Protein AF-A0A2M8L2W9-F1 (afdb_monomer_lite)

Sequence (249 aa):
MRIFRLPPKTKRLIDNYLILRIGCHKIRCPYFQNLTHRRISPVFAGKGLPEEIEKEALRFFKKQKKIVSNLSPDNIRLYMTMAGLGVDCSGFAANILYSFLQEKKLGTLWKTLKYPSLNPLRLLIYKLRPRSNISAAILSHPLNTLPINNLNRVRPGDLLKVGNHHLAIVKEVEINNKEEVIRIGYAHSTSDYLEQHGVRQGNIFLINKRRSLEKQRWDEEHRDRNWMLEDYLTAPKNQRGFRRLKVLS

Foldseek 3Di:
DDKAFQDDVLLVQLVLQCFQCQPPGTERFFQFDQPVLPPPDCQLRLQDGSVRLSVVLNVVCVVVVHDRVVDDRLRSNVVCVVVRGGHHFQSSLQVSLQSRCVVVVLDGPLVLFDDPPDDPVRVVVCVVCVSSPGFPQRCQPPVFKDADPQPLPDHFQKWWFQARHHIKTFGMFDADPVSGTFKTKIWGAAPDPPSPGGIDIKMWGCPDRVDDSLPTDIDCDDPNDDVVSVSNVPHDPVRGHIIHGPSRD

Structure (mmCIF, N/CA/C/O backbone):
data_AF-A0A2M8L2W9-F1
#
_entry.id   AF-A0A2M8L2W9-F1
#
loop_
_atom_site.group_PDB
_atom_site.id
_atom_site.type_symbol
_atom_site.label_atom_id
_atom_site.label_alt_id
_atom_site.label_comp_id
_atom_site.label_asym_id
_atom_site.label_entity_id
_atom_site.label_seq_id
_atom_site.pdbx_PDB_ins_code
_atom_site.Cartn_x
_atom_site.Cartn_y
_atom_site.Cartn_z
_atom_site.occupancy
_atom_site.B_iso_or_equiv
_atom_site.auth_seq_id
_atom_site.auth_comp_id
_atom_site.auth_asym_id
_atom_site.auth_atom_id
_atom_site.pdbx_PDB_model_num
ATOM 1 N N . MET A 1 1 ? -26.275 8.963 3.000 1.00 88.56 1 MET A N 1
ATOM 2 C CA . MET A 1 1 ? -25.024 8.165 3.033 1.00 88.56 1 MET A CA 1
ATOM 3 C C . MET A 1 1 ? -23.845 9.102 2.845 1.00 88.56 1 MET A C 1
ATOM 5 O O . MET A 1 1 ? -23.975 10.071 2.105 1.00 88.56 1 MET A O 1
ATOM 9 N N . ARG A 1 2 ? -22.728 8.871 3.541 1.00 96.12 2 ARG A N 1
ATOM 10 C CA . ARG A 1 2 ? -21.525 9.718 3.451 1.00 96.12 2 ARG A CA 1
ATOM 11 C C . ARG A 1 2 ? -20.302 8.836 3.194 1.00 96.12 2 ARG A C 1
ATOM 13 O O . ARG A 1 2 ? -20.188 7.764 3.781 1.00 96.12 2 ARG A O 1
ATOM 20 N N . ILE A 1 3 ? -19.393 9.287 2.329 1.00 97.25 3 ILE A N 1
ATOM 21 C CA . ILE A 1 3 ? -18.148 8.572 2.010 1.00 97.25 3 ILE A CA 1
ATOM 22 C C . ILE A 1 3 ? -16.966 9.443 2.422 1.00 97.25 3 ILE A C 1
ATOM 24 O O . ILE A 1 3 ? -16.768 10.532 1.884 1.00 97.25 3 ILE A O 1
ATOM 28 N N . PHE A 1 4 ? -16.152 8.939 3.344 1.00 97.81 4 PHE A N 1
ATOM 29 C CA . PHE A 1 4 ? -14.869 9.529 3.704 1.00 97.81 4 PHE A CA 1
ATOM 30 C C . PHE A 1 4 ? -13.771 8.895 2.863 1.00 97.81 4 PHE A C 1
ATOM 32 O O . PHE A 1 4 ? -13.727 7.676 2.717 1.00 97.81 4 PHE A O 1
ATOM 39 N N . ARG A 1 5 ? -12.858 9.705 2.329 1.00 98.00 5 ARG A N 1
ATOM 40 C CA . ARG A 1 5 ? -11.765 9.241 1.464 1.00 98.00 5 ARG A CA 1
ATOM 41 C C . ARG A 1 5 ? -10.428 9.775 1.947 1.00 98.00 5 ARG A C 1
ATOM 43 O O . ARG A 1 5 ? -10.373 10.768 2.675 1.00 98.00 5 ARG A O 1
ATOM 50 N N . LEU A 1 6 ? -9.350 9.127 1.513 1.00 97.75 6 LEU A N 1
ATOM 51 C CA . LEU A 1 6 ? -8.025 9.726 1.582 1.00 97.75 6 LEU A CA 1
ATOM 52 C C . LEU A 1 6 ? -8.028 11.088 0.861 1.00 97.75 6 LEU A C 1
ATOM 54 O O . LEU A 1 6 ? -8.737 11.246 -0.139 1.00 97.75 6 LEU A O 1
ATOM 58 N N . PRO A 1 7 ? -7.237 12.059 1.344 1.00 97.50 7 PRO A N 1
ATOM 59 C CA . PRO A 1 7 ? -7.097 13.354 0.694 1.00 97.50 7 PRO A CA 1
ATOM 60 C C . PRO A 1 7 ? -6.670 13.251 -0.787 1.00 97.50 7 PRO A C 1
ATOM 62 O O . PRO A 1 7 ? -6.038 12.257 -1.171 1.00 97.50 7 PRO A O 1
ATOM 65 N N . PRO A 1 8 ? -7.015 14.241 -1.634 1.00 97.69 8 PRO A N 1
ATOM 66 C CA . PRO A 1 8 ? -6.891 14.136 -3.089 1.00 97.69 8 PRO A CA 1
ATOM 67 C C . PRO A 1 8 ? -5.500 13.758 -3.612 1.00 97.69 8 PRO A C 1
ATOM 69 O O . PRO A 1 8 ? -5.403 12.893 -4.486 1.00 97.69 8 PRO A O 1
ATOM 72 N N . LYS A 1 9 ? -4.417 14.350 -3.089 1.00 97.44 9 LYS A N 1
ATOM 73 C CA . LYS A 1 9 ? -3.051 14.052 -3.562 1.00 97.44 9 LYS A CA 1
ATOM 74 C C . LYS A 1 9 ? -2.650 12.624 -3.198 1.00 97.44 9 LYS A C 1
ATOM 76 O O . LYS A 1 9 ? -2.083 11.909 -4.023 1.00 97.44 9 LYS A O 1
ATOM 81 N N . THR A 1 10 ? -3.009 12.179 -2.002 1.00 98.00 10 THR A N 1
ATOM 82 C CA . THR A 1 10 ? -2.769 10.809 -1.536 1.00 98.00 10 THR A CA 1
ATOM 83 C C . THR A 1 10 ? -3.587 9.785 -2.320 1.00 98.00 10 THR A C 1
ATOM 85 O O . THR A 1 10 ? -3.055 8.748 -2.716 1.00 98.00 10 THR A O 1
ATOM 88 N N . LYS A 1 11 ? -4.860 10.079 -2.611 1.00 97.88 11 LYS A N 1
ATOM 89 C CA . LYS A 1 11 ? -5.689 9.237 -3.482 1.00 97.88 11 LYS A CA 1
ATOM 90 C C . LYS A 1 11 ? -5.073 9.124 -4.881 1.00 97.88 11 LYS A C 1
ATOM 92 O O . LYS A 1 11 ? -4.921 8.016 -5.385 1.00 97.88 11 LYS A O 1
ATOM 97 N N . ARG A 1 12 ? -4.649 10.249 -5.470 1.00 98.19 12 ARG A N 1
ATOM 98 C CA . ARG A 1 12 ? -3.991 10.277 -6.785 1.00 98.19 12 ARG A CA 1
ATOM 99 C C . ARG A 1 12 ? -2.723 9.425 -6.814 1.00 98.19 12 ARG A C 1
ATOM 101 O O . ARG A 1 12 ? -2.451 8.787 -7.822 1.00 98.19 12 ARG A O 1
ATOM 108 N N . LEU A 1 13 ? -1.968 9.372 -5.717 1.00 98.50 13 LEU A N 1
ATOM 109 C CA . LEU A 1 13 ? -0.792 8.508 -5.630 1.00 98.50 13 LEU A CA 1
ATOM 110 C C . LEU A 1 13 ? -1.159 7.018 -5.753 1.00 98.50 13 LEU A C 1
ATOM 112 O O . LEU A 1 13 ? -0.467 6.297 -6.466 1.00 98.50 13 LEU A O 1
ATOM 116 N N . ILE A 1 14 ? -2.247 6.565 -5.116 1.00 98.38 14 ILE A N 1
ATOM 117 C CA . ILE A 1 14 ? -2.762 5.193 -5.292 1.00 98.38 14 ILE A CA 1
ATOM 118 C C . ILE A 1 14 ? -3.160 4.962 -6.754 1.00 98.38 14 ILE A C 1
ATOM 120 O O . ILE A 1 14 ? -2.761 3.958 -7.341 1.00 98.38 14 ILE A O 1
ATOM 124 N N . ASP A 1 15 ? -3.905 5.901 -7.341 1.00 98.06 15 ASP A N 1
ATOM 125 C CA . ASP A 1 15 ? -4.378 5.807 -8.727 1.00 98.06 15 ASP A CA 1
ATOM 126 C C . ASP A 1 15 ? -3.198 5.721 -9.719 1.00 98.06 15 ASP A C 1
ATOM 128 O O . ASP A 1 15 ? -3.228 4.927 -10.657 1.00 98.06 15 ASP A O 1
ATOM 132 N N . ASN A 1 16 ? -2.109 6.453 -9.464 1.00 98.44 16 ASN A N 1
ATOM 133 C CA . ASN A 1 16 ? -0.890 6.387 -10.270 1.00 98.44 16 ASN A CA 1
ATOM 134 C C . ASN A 1 16 ? -0.208 5.009 -10.195 1.00 98.44 16 ASN A C 1
ATOM 136 O O . ASN A 1 16 ? 0.295 4.535 -11.204 1.00 98.44 16 ASN A O 1
ATOM 140 N N . TYR A 1 17 ? -0.206 4.325 -9.044 1.00 98.50 17 TYR A N 1
ATOM 141 C CA . TYR A 1 17 ? 0.307 2.947 -8.983 1.00 98.50 17 TYR A CA 1
ATOM 142 C C . TYR A 1 17 ? -0.579 1.945 -9.733 1.00 98.50 17 TYR A C 1
ATOM 144 O O . TYR A 1 17 ? -0.076 0.961 -10.275 1.00 98.50 17 TYR A O 1
ATOM 152 N N . LEU A 1 18 ? -1.895 2.162 -9.751 1.00 97.81 18 LEU A N 1
ATOM 153 C CA . LEU A 1 18 ? -2.818 1.315 -10.508 1.00 97.81 18 LEU A CA 1
ATOM 154 C C . LEU A 1 18 ? -2.662 1.490 -12.021 1.00 97.81 18 LEU A C 1
ATOM 156 O O . LEU A 1 18 ? -3.025 0.588 -12.773 1.00 97.81 18 LEU A O 1
ATOM 160 N N . ILE A 1 19 ? -2.143 2.640 -12.459 1.00 97.31 19 ILE A N 1
ATOM 161 C CA . ILE A 1 19 ? -2.080 3.046 -13.863 1.00 97.31 19 ILE A CA 1
ATOM 162 C C . ILE A 1 19 ? -0.724 3.717 -14.145 1.00 97.31 19 ILE A C 1
ATOM 164 O O . ILE A 1 19 ? -0.663 4.909 -14.456 1.00 97.31 19 ILE A O 1
ATOM 168 N N . LEU A 1 20 ? 0.363 2.945 -14.056 1.00 98.19 20 LEU A N 1
ATOM 169 C CA . LEU A 1 20 ? 1.684 3.402 -14.490 1.00 98.19 20 LEU A CA 1
ATOM 170 C C . LEU A 1 20 ? 1.673 3.678 -15.993 1.00 98.19 20 LEU A C 1
ATOM 172 O O . LEU A 1 20 ? 1.094 2.918 -16.773 1.00 98.19 20 LEU A O 1
ATOM 176 N N . ARG A 1 21 ? 2.344 4.743 -16.413 1.00 97.44 21 ARG A N 1
ATOM 177 C CA . ARG A 1 21 ? 2.459 5.157 -17.813 1.00 97.44 21 ARG A CA 1
ATOM 178 C C . ARG A 1 21 ? 3.811 4.740 -18.375 1.00 97.44 21 ARG A C 1
ATOM 180 O O . ARG A 1 21 ? 4.823 5.398 -18.151 1.00 97.44 21 ARG A O 1
ATOM 187 N N . ILE A 1 22 ? 3.825 3.646 -19.129 1.00 97.44 22 ILE A N 1
ATOM 188 C CA . ILE A 1 22 ? 5.033 3.119 -19.773 1.00 97.44 22 ILE A CA 1
ATOM 189 C C . ILE A 1 22 ? 4.901 3.331 -21.280 1.00 97.44 22 ILE A C 1
ATOM 191 O O . ILE A 1 22 ? 4.254 2.555 -21.983 1.00 97.44 22 ILE A O 1
ATOM 195 N N . GLY A 1 23 ? 5.474 4.429 -21.776 1.00 93.12 23 GLY A N 1
ATOM 196 C CA . GLY A 1 23 ? 5.240 4.877 -23.150 1.00 93.12 23 GLY A CA 1
ATOM 197 C C . GLY A 1 23 ? 3.771 5.261 -23.345 1.00 93.12 23 GLY A C 1
ATOM 198 O O . GLY A 1 23 ? 3.236 6.060 -22.580 1.00 93.12 23 GLY A O 1
ATOM 199 N N . CYS A 1 24 ? 3.108 4.675 -24.343 1.00 92.75 24 CYS A N 1
ATOM 200 C CA . CYS A 1 24 ? 1.672 4.856 -24.577 1.00 92.75 24 CYS A CA 1
ATOM 201 C C . CYS A 1 24 ? 0.782 3.906 -23.750 1.00 92.75 24 CYS A C 1
ATOM 203 O O . CYS A 1 24 ? -0.440 4.057 -23.757 1.00 92.75 24 CYS A O 1
ATOM 205 N N . HIS A 1 25 ? 1.363 2.945 -23.024 1.00 96.75 25 HIS A N 1
ATOM 206 C CA . HIS A 1 25 ? 0.603 1.921 -22.312 1.00 96.75 25 HIS A CA 1
ATOM 207 C C . HIS A 1 25 ? 0.334 2.294 -20.855 1.00 96.75 25 HIS A C 1
ATOM 209 O O . HIS A 1 25 ? 1.160 2.897 -20.167 1.00 96.75 25 HIS A O 1
ATOM 215 N N . LYS A 1 26 ? -0.836 1.866 -20.378 1.00 97.12 26 LYS A N 1
ATOM 216 C CA . LYS A 1 26 ? -1.248 1.925 -18.976 1.00 97.12 26 LYS A CA 1
ATOM 217 C C . LYS A 1 26 ? -1.037 0.555 -18.344 1.00 97.12 26 LYS A C 1
ATOM 219 O O . LYS A 1 26 ? -1.677 -0.408 -18.753 1.00 97.12 26 LYS A O 1
ATOM 224 N N . ILE A 1 27 ? -0.148 0.475 -17.362 1.00 97.12 27 ILE A N 1
ATOM 225 C CA . ILE A 1 27 ? 0.283 -0.771 -16.730 1.00 97.12 27 ILE A CA 1
ATOM 226 C C . ILE A 1 27 ? -0.002 -0.697 -15.235 1.00 97.12 27 ILE A C 1
ATOM 228 O O . ILE A 1 27 ? 0.442 0.222 -14.554 1.00 97.12 27 ILE A O 1
ATOM 232 N N . ARG A 1 28 ? -0.696 -1.689 -14.678 1.00 97.19 28 ARG A N 1
ATOM 233 C CA . ARG A 1 28 ? -0.791 -1.815 -13.219 1.00 97.19 28 ARG A CA 1
ATOM 234 C C . ARG A 1 28 ? 0.590 -2.113 -12.647 1.00 97.19 28 ARG A C 1
ATOM 236 O O . ARG A 1 28 ? 1.264 -3.009 -13.155 1.00 97.19 28 ARG A O 1
ATOM 243 N N . CYS A 1 29 ? 0.998 -1.420 -11.585 1.00 98.19 29 CYS A N 1
ATOM 244 C CA . CYS A 1 29 ? 2.291 -1.660 -10.945 1.00 98.19 29 CYS A CA 1
ATOM 245 C C . CYS A 1 29 ? 2.402 -3.124 -10.474 1.00 98.19 29 CYS A C 1
ATOM 247 O O . CYS A 1 29 ? 1.527 -3.581 -9.729 1.00 98.19 29 CYS A O 1
ATOM 249 N N . PRO A 1 30 ? 3.418 -3.889 -10.914 1.00 97.69 30 PRO A N 1
ATOM 250 C CA . PRO A 1 30 ? 3.629 -5.253 -10.448 1.00 97.69 30 PRO A CA 1
ATOM 251 C C . PRO A 1 30 ? 4.194 -5.273 -9.025 1.00 97.69 30 PRO A C 1
ATOM 253 O O . PRO A 1 30 ? 4.779 -4.301 -8.535 1.00 97.69 30 PRO A O 1
ATOM 256 N N . TYR A 1 31 ? 4.016 -6.409 -8.355 1.00 96.88 31 TYR A N 1
ATOM 257 C CA . TYR A 1 31 ? 4.653 -6.637 -7.065 1.00 96.88 31 TYR A CA 1
ATOM 258 C C . TYR A 1 31 ? 6.136 -6.890 -7.272 1.00 96.88 31 TYR A C 1
ATOM 260 O O . TYR A 1 31 ? 6.515 -7.686 -8.131 1.00 96.88 31 TYR A O 1
ATOM 268 N N . PHE A 1 32 ? 6.962 -6.260 -6.446 1.00 94.75 32 PHE A N 1
ATOM 269 C CA . PHE A 1 32 ? 8.380 -6.570 -6.393 1.00 94.75 32 PHE A CA 1
ATOM 270 C C . PHE A 1 32 ? 8.913 -6.402 -4.976 1.00 94.75 32 PHE A C 1
ATOM 272 O O . PHE A 1 32 ? 8.918 -5.296 -4.437 1.00 94.75 32 PHE A O 1
ATOM 279 N N . GLN A 1 33 ? 9.418 -7.496 -4.410 1.00 89.69 33 GLN A N 1
ATOM 280 C CA . GLN A 1 33 ? 10.119 -7.514 -3.135 1.00 89.69 33 GLN A CA 1
ATOM 281 C C . GLN A 1 33 ? 11.601 -7.813 -3.366 1.00 89.69 33 GLN A C 1
ATOM 283 O O . GLN A 1 33 ? 11.965 -8.820 -3.971 1.00 89.69 33 GLN A O 1
ATOM 288 N N . ASN A 1 34 ? 12.479 -6.958 -2.840 1.00 84.69 34 ASN A N 1
ATOM 289 C CA . ASN A 1 34 ? 13.918 -7.180 -2.942 1.00 84.69 34 ASN A CA 1
ATOM 290 C C . ASN A 1 34 ? 14.406 -8.190 -1.889 1.00 84.69 34 ASN A C 1
ATOM 292 O O . ASN A 1 34 ? 14.774 -7.808 -0.772 1.00 84.69 34 ASN A O 1
ATOM 296 N N . LEU A 1 35 ? 14.451 -9.465 -2.280 1.00 79.12 35 LEU A N 1
ATOM 297 C CA . LEU A 1 35 ? 14.957 -10.569 -1.454 1.00 79.12 35 LEU A CA 1
ATOM 298 C C . LEU A 1 35 ? 16.488 -10.552 -1.300 1.00 79.12 35 LEU A C 1
ATOM 300 O O . LEU A 1 35 ? 17.009 -10.950 -0.268 1.00 79.12 35 LEU A O 1
ATOM 304 N N . THR A 1 36 ? 17.219 -10.031 -2.291 1.00 73.94 36 THR A N 1
ATOM 305 C CA . THR A 1 36 ? 18.699 -9.991 -2.272 1.00 73.94 36 THR A CA 1
ATOM 306 C C . THR A 1 36 ? 19.283 -8.873 -1.405 1.00 73.94 36 THR A C 1
ATOM 308 O O . THR A 1 36 ? 20.495 -8.794 -1.223 1.00 73.94 36 THR A O 1
ATOM 311 N N . HIS A 1 37 ? 18.442 -7.949 -0.930 1.00 70.06 37 HIS A N 1
ATOM 312 C CA . HIS A 1 37 ? 18.824 -6.751 -0.177 1.00 70.06 37 HIS A CA 1
ATOM 313 C C . HIS A 1 37 ? 19.860 -5.834 -0.856 1.00 70.06 37 HIS A C 1
ATOM 315 O O . HIS A 1 37 ? 20.408 -4.935 -0.211 1.00 70.06 37 HIS A O 1
ATOM 321 N N . ARG A 1 38 ? 20.086 -5.969 -2.170 1.00 66.56 38 ARG A N 1
ATOM 322 C CA . ARG A 1 38 ? 20.923 -5.041 -2.945 1.00 66.56 38 ARG A CA 1
ATOM 323 C C . ARG A 1 38 ? 20.175 -3.722 -3.152 1.00 66.56 38 ARG A C 1
ATOM 325 O O . ARG A 1 38 ? 19.278 -3.626 -3.982 1.00 66.56 38 ARG A O 1
ATOM 332 N N . ARG A 1 39 ? 20.499 -2.705 -2.349 1.00 65.31 39 ARG A N 1
ATOM 333 C CA . ARG A 1 39 ? 19.756 -1.429 -2.262 1.00 65.31 39 ARG A CA 1
ATOM 334 C C . ARG A 1 39 ? 20.457 -0.302 -3.015 1.00 65.31 39 ARG A C 1
ATOM 336 O O . ARG A 1 39 ? 20.951 0.646 -2.404 1.00 65.31 39 ARG A O 1
ATOM 343 N N . ILE A 1 40 ? 20.487 -0.424 -4.339 1.00 73.50 40 ILE A N 1
ATOM 344 C CA . ILE A 1 40 ? 21.093 0.583 -5.223 1.00 73.50 40 ILE A CA 1
ATOM 345 C C . ILE A 1 40 ? 20.206 1.839 -5.283 1.00 73.50 40 ILE A C 1
ATOM 347 O O . ILE A 1 40 ? 20.705 2.955 -5.183 1.00 73.50 40 ILE A O 1
ATOM 351 N N . SER A 1 41 ? 18.882 1.663 -5.356 1.00 85.50 41 SER A N 1
ATOM 352 C CA . SER A 1 41 ? 17.894 2.749 -5.330 1.00 85.50 41 SER A CA 1
ATOM 353 C C . SER A 1 41 ? 16.602 2.315 -4.617 1.00 85.50 41 SER A C 1
ATOM 355 O O . SER A 1 41 ? 16.402 1.116 -4.395 1.00 85.50 41 SER A O 1
ATOM 357 N N . PRO A 1 42 ? 15.700 3.247 -4.246 1.00 87.31 42 PRO A N 1
ATOM 358 C CA . PRO A 1 42 ? 14.379 2.901 -3.718 1.00 87.31 42 PRO A CA 1
ATOM 359 C C . PRO A 1 42 ? 13.560 2.016 -4.666 1.00 87.31 42 PRO A C 1
ATOM 361 O O . PRO A 1 42 ? 12.895 1.100 -4.193 1.00 87.31 42 PRO A O 1
ATOM 364 N N . VAL A 1 43 ? 13.644 2.236 -5.984 1.00 92.00 43 VAL A N 1
ATOM 365 C CA . VAL A 1 43 ? 12.948 1.422 -7.000 1.00 92.00 43 VAL A CA 1
ATOM 366 C C . VAL A 1 43 ? 13.389 -0.038 -6.911 1.00 92.00 43 VAL A C 1
ATOM 368 O O . VAL A 1 43 ? 12.566 -0.908 -6.645 1.00 92.00 43 VAL A O 1
ATOM 371 N N . PHE A 1 44 ? 14.698 -0.299 -6.974 1.00 90.44 44 PHE A N 1
ATOM 372 C CA . PHE A 1 44 ? 15.257 -1.654 -6.851 1.00 90.44 44 PHE A CA 1
ATOM 373 C C . PHE A 1 44 ? 15.201 -2.220 -5.420 1.00 90.44 44 PHE A C 1
ATOM 375 O O . PHE A 1 44 ? 15.601 -3.355 -5.170 1.00 90.44 44 PHE A O 1
ATOM 382 N N . ALA A 1 45 ? 14.695 -1.454 -4.454 1.00 90.19 45 ALA A N 1
ATOM 383 C CA . ALA A 1 45 ? 14.357 -1.941 -3.120 1.00 90.19 45 ALA A CA 1
ATOM 384 C C . ALA A 1 45 ? 12.868 -2.317 -2.978 1.00 90.19 45 ALA A C 1
ATOM 386 O O . ALA A 1 45 ? 12.459 -2.689 -1.880 1.00 90.19 45 ALA A O 1
ATOM 387 N N . GLY A 1 46 ? 12.058 -2.193 -4.039 1.00 92.81 46 GLY A N 1
ATOM 388 C CA . GLY A 1 46 ? 10.601 -2.375 -3.975 1.00 92.81 46 GLY A CA 1
ATOM 389 C C . GLY A 1 46 ? 9.874 -1.207 -3.307 1.00 92.81 46 GLY A C 1
ATOM 390 O O . GLY A 1 46 ? 8.755 -1.359 -2.831 1.00 92.81 46 GLY A O 1
ATOM 391 N N . LYS A 1 47 ? 10.512 -0.033 -3.223 1.00 94.19 47 LYS A N 1
ATOM 392 C CA . LYS A 1 47 ? 10.010 1.162 -2.521 1.00 94.19 47 LYS A CA 1
ATOM 393 C C . LYS A 1 47 ? 9.794 2.354 -3.450 1.00 94.19 47 LYS A C 1
ATOM 395 O O . LYS A 1 47 ? 9.537 3.447 -2.943 1.00 94.19 47 LYS A O 1
ATOM 400 N N . GLY A 1 48 ? 9.941 2.174 -4.765 1.00 94.50 48 GLY A N 1
ATOM 401 C CA . GLY A 1 48 ? 9.843 3.216 -5.797 1.00 94.50 48 GLY A CA 1
ATOM 402 C C . GLY A 1 48 ? 8.489 3.933 -5.824 1.00 94.50 48 GLY A C 1
ATOM 403 O O . GLY A 1 48 ? 7.485 3.352 -5.430 1.00 94.50 48 GLY A O 1
ATOM 404 N N . LEU A 1 49 ? 8.479 5.203 -6.238 1.00 97.31 49 LEU A N 1
ATOM 405 C CA . LEU A 1 49 ? 7.270 5.979 -6.531 1.00 97.31 49 LEU A CA 1
ATOM 406 C C . LEU A 1 49 ? 6.839 5.663 -7.969 1.00 97.31 49 LEU A C 1
ATOM 408 O O . LEU A 1 49 ? 7.694 5.248 -8.751 1.00 97.31 49 LEU A O 1
ATOM 412 N N . PRO A 1 50 ? 5.571 5.898 -8.355 1.00 98.38 50 PRO A N 1
ATOM 413 C CA . PRO A 1 50 ? 5.099 5.604 -9.709 1.00 98.38 50 PRO A CA 1
ATOM 414 C C . PRO A 1 50 ? 6.003 6.202 -10.794 1.00 98.38 50 PRO A C 1
ATOM 416 O O . PRO A 1 50 ? 6.534 5.469 -11.616 1.00 98.38 50 PRO A O 1
ATOM 419 N N . GLU A 1 51 ? 6.299 7.499 -10.702 1.00 97.75 51 GLU A N 1
ATOM 420 C CA . GLU A 1 51 ? 7.143 8.224 -11.665 1.00 97.75 51 GLU A CA 1
ATOM 421 C C . GLU A 1 51 ? 8.588 7.692 -11.720 1.00 97.75 51 GLU A C 1
ATOM 423 O O . GLU A 1 51 ? 9.217 7.654 -12.776 1.00 97.75 51 GLU A O 1
ATOM 428 N N . GLU A 1 52 ? 9.133 7.248 -10.583 1.00 97.25 52 GLU A N 1
ATOM 429 C CA . GLU A 1 52 ? 10.471 6.653 -10.533 1.00 97.25 52 GLU A CA 1
ATOM 430 C C . GLU A 1 52 ? 10.479 5.266 -11.189 1.00 97.25 52 GLU A C 1
ATOM 432 O O . GLU A 1 52 ? 11.405 4.944 -11.931 1.00 97.25 52 GLU A O 1
ATOM 437 N N . ILE A 1 53 ? 9.444 4.456 -10.939 1.00 98.00 53 ILE A N 1
ATOM 438 C CA . ILE A 1 53 ? 9.275 3.131 -11.548 1.00 98.00 53 ILE A CA 1
ATOM 439 C C . ILE A 1 53 ? 9.092 3.274 -13.063 1.00 98.00 53 ILE A C 1
ATOM 441 O O . ILE A 1 53 ? 9.746 2.562 -13.821 1.00 98.00 53 ILE A O 1
ATOM 445 N N . GLU A 1 54 ? 8.264 4.221 -13.512 1.00 98.25 54 GLU A N 1
ATOM 446 C CA . GLU A 1 54 ? 8.056 4.534 -14.931 1.00 98.25 54 GLU A CA 1
ATOM 447 C C . GLU A 1 54 ? 9.369 4.924 -15.617 1.00 98.25 54 GLU A C 1
ATOM 449 O O . GLU A 1 54 ? 9.726 4.378 -16.664 1.00 98.25 54 GLU A O 1
ATOM 454 N N . LYS A 1 55 ? 10.141 5.820 -14.993 1.00 97.56 55 LYS A N 1
ATOM 455 C CA . LYS A 1 55 ? 11.436 6.268 -15.511 1.00 97.56 55 LYS A CA 1
ATOM 456 C C . LYS A 1 55 ? 12.445 5.124 -15.619 1.00 97.56 55 LYS A C 1
ATOM 458 O O . LYS A 1 55 ? 13.126 5.009 -16.640 1.00 97.56 55 LYS A O 1
ATOM 463 N N . GLU A 1 56 ? 12.555 4.286 -14.590 1.00 96.75 56 GLU A N 1
ATOM 464 C CA . GLU A 1 56 ? 13.467 3.138 -14.604 1.00 96.75 56 GLU A CA 1
ATOM 465 C C . GLU A 1 56 ? 13.029 2.061 -15.605 1.00 96.75 56 GLU A C 1
ATOM 467 O O . GLU A 1 56 ? 13.876 1.497 -16.297 1.00 96.75 56 GLU A O 1
ATOM 472 N N . ALA A 1 57 ? 11.725 1.838 -15.778 1.00 96.94 57 ALA A N 1
ATOM 473 C CA . ALA A 1 57 ? 11.205 0.945 -16.810 1.00 96.94 57 ALA A CA 1
ATOM 474 C C . ALA A 1 57 ? 11.569 1.436 -18.217 1.00 96.94 57 ALA A C 1
ATOM 476 O O . ALA A 1 57 ? 12.121 0.674 -19.010 1.00 96.94 57 ALA A O 1
ATOM 477 N N . LEU A 1 58 ? 11.358 2.719 -18.523 1.00 96.94 58 LEU A N 1
ATOM 478 C CA . LEU A 1 58 ? 11.738 3.291 -19.820 1.00 96.94 58 LEU A CA 1
ATOM 479 C C . LEU A 1 58 ? 13.250 3.192 -20.080 1.00 96.94 58 LEU A C 1
ATOM 481 O O . LEU A 1 58 ? 13.670 2.844 -21.187 1.00 96.94 58 LEU A O 1
ATOM 485 N N . ARG A 1 59 ? 14.080 3.435 -19.056 1.00 95.62 59 ARG A N 1
ATOM 486 C CA . ARG A 1 59 ? 15.538 3.230 -19.135 1.00 95.62 59 ARG A CA 1
ATOM 487 C C . ARG A 1 59 ? 15.890 1.774 -19.423 1.00 95.62 59 ARG A C 1
ATOM 489 O O . ARG A 1 59 ? 16.749 1.516 -20.267 1.00 95.62 59 ARG A O 1
ATOM 496 N N . PHE A 1 60 ? 15.220 0.837 -18.757 1.00 95.38 60 PHE A N 1
ATOM 497 C CA . PHE A 1 60 ? 15.402 -0.592 -18.971 1.00 95.38 60 PHE A CA 1
ATOM 498 C C . PHE A 1 60 ? 15.067 -0.997 -20.415 1.00 95.38 60 PHE A C 1
ATOM 500 O O . PHE A 1 60 ? 15.912 -1.600 -21.077 1.00 95.38 60 PHE A O 1
ATOM 507 N N . PHE A 1 61 ? 13.904 -0.605 -20.948 1.00 96.12 61 PHE A N 1
ATOM 508 C CA . PHE A 1 61 ? 13.523 -0.926 -22.331 1.00 96.12 61 PHE A CA 1
ATOM 509 C C . PHE A 1 61 ? 14.497 -0.340 -23.356 1.00 96.12 61 PHE A C 1
ATOM 511 O O . PHE A 1 61 ? 14.918 -1.048 -24.273 1.00 96.12 61 PHE A O 1
ATOM 518 N N . LYS A 1 62 ? 14.941 0.910 -23.153 1.00 95.44 62 LYS A N 1
ATOM 519 C CA . LYS A 1 62 ? 15.961 1.542 -24.001 1.00 95.44 62 LYS A CA 1
ATOM 520 C C . LYS A 1 62 ? 17.276 0.757 -23.985 1.00 95.44 62 LYS A C 1
ATOM 522 O O . LYS A 1 62 ? 17.846 0.510 -25.044 1.00 95.44 62 LYS A O 1
ATOM 527 N N . LYS A 1 63 ? 17.742 0.324 -22.807 1.00 95.19 63 LYS A N 1
ATOM 528 C CA . LYS A 1 63 ? 18.968 -0.482 -22.664 1.00 95.19 63 LYS A CA 1
ATOM 529 C C . LYS A 1 63 ? 18.854 -1.837 -23.368 1.00 95.19 63 LYS A C 1
ATOM 531 O O . LYS A 1 63 ? 19.822 -2.288 -23.967 1.00 95.19 63 LYS A O 1
ATOM 536 N N . GLN A 1 64 ? 17.673 -2.450 -23.331 1.00 93.56 64 GLN A N 1
ATOM 537 C CA . GLN A 1 64 ? 17.379 -3.712 -24.017 1.00 93.56 64 GLN A CA 1
ATOM 538 C C . GLN A 1 64 ? 17.090 -3.541 -25.519 1.00 93.56 64 GLN A C 1
ATOM 540 O O . GLN A 1 64 ? 16.750 -4.520 -26.178 1.00 93.56 64 GLN A O 1
ATOM 545 N N . LYS A 1 65 ? 17.188 -2.315 -26.061 1.00 93.94 65 LYS A N 1
ATOM 546 C CA . LYS A 1 65 ? 16.834 -1.972 -27.450 1.00 93.94 65 LYS A CA 1
ATOM 547 C C . LYS A 1 65 ? 15.414 -2.423 -27.836 1.00 93.94 65 LYS A C 1
ATOM 549 O O . LYS A 1 65 ? 15.159 -2.782 -28.981 1.00 93.94 65 LYS A O 1
ATOM 554 N N . LYS A 1 66 ? 14.479 -2.406 -26.878 1.00 91.81 66 LYS A N 1
ATOM 555 C CA . LYS A 1 66 ? 13.072 -2.771 -27.095 1.00 91.81 66 LYS A CA 1
ATOM 556 C C . LYS A 1 66 ? 12.224 -1.526 -27.317 1.00 91.81 66 LYS A C 1
ATOM 558 O O . LYS A 1 66 ? 12.270 -0.588 -26.523 1.00 91.81 66 LYS A O 1
ATOM 563 N N . ILE A 1 67 ? 11.419 -1.545 -28.375 1.00 91.94 67 ILE A N 1
ATOM 564 C CA . ILE A 1 67 ? 10.476 -0.473 -28.697 1.00 91.94 67 ILE A CA 1
ATOM 565 C C . ILE A 1 67 ? 9.188 -0.712 -27.902 1.00 91.94 67 ILE A C 1
ATOM 567 O O . ILE A 1 67 ? 8.441 -1.642 -28.192 1.00 91.94 67 ILE A O 1
ATOM 571 N N . VAL A 1 68 ? 8.937 0.123 -26.890 1.00 92.75 68 VAL A N 1
ATOM 572 C CA . VAL A 1 68 ? 7.805 -0.035 -25.957 1.00 92.75 68 VAL A CA 1
ATOM 573 C C . VAL A 1 68 ? 6.454 -0.045 -26.676 1.00 92.75 68 VAL A C 1
ATOM 575 O O . VAL A 1 68 ? 5.606 -0.849 -26.315 1.00 92.75 68 VAL A O 1
ATOM 578 N N . SER A 1 69 ? 6.271 0.784 -27.710 1.00 92.06 69 SER A N 1
ATOM 579 C CA . SER A 1 69 ? 5.012 0.879 -28.468 1.00 92.06 69 SER A CA 1
ATOM 580 C C . SER A 1 69 ? 4.624 -0.400 -29.211 1.00 92.06 69 SER A C 1
ATOM 582 O O . SER A 1 69 ? 3.468 -0.552 -29.587 1.00 92.06 69 SER A O 1
ATOM 584 N N . ASN A 1 70 ? 5.577 -1.309 -29.434 1.00 94.81 70 ASN A N 1
ATOM 585 C CA . ASN A 1 70 ? 5.342 -2.563 -30.151 1.00 94.81 70 ASN A CA 1
ATOM 586 C C . ASN A 1 70 ? 5.017 -3.719 -29.191 1.00 94.81 70 ASN A C 1
ATOM 588 O O . ASN A 1 70 ? 4.796 -4.845 -29.632 1.00 94.81 70 ASN A O 1
ATOM 592 N N . LEU A 1 71 ? 5.041 -3.476 -27.878 1.00 95.19 71 LEU A N 1
ATOM 593 C CA . LEU A 1 71 ? 4.792 -4.493 -26.867 1.00 95.19 71 LEU A CA 1
ATOM 594 C C . LEU A 1 71 ? 3.355 -4.392 -26.359 1.00 95.19 71 LEU A C 1
ATOM 596 O O . LEU A 1 71 ? 2.861 -3.320 -26.030 1.00 95.19 71 LEU A O 1
ATOM 600 N N . SER A 1 72 ? 2.697 -5.537 -26.198 1.00 96.00 72 SER A N 1
ATOM 601 C CA . SER A 1 72 ? 1.436 -5.604 -25.456 1.00 96.00 72 SER A CA 1
ATOM 602 C C . SER A 1 72 ? 1.642 -5.190 -23.986 1.00 96.00 72 SER A C 1
ATOM 604 O O . SER A 1 72 ? 2.706 -5.495 -23.429 1.00 96.00 72 SER A O 1
ATOM 606 N N . PRO A 1 73 ? 0.621 -4.639 -23.306 1.00 95.75 73 PRO A N 1
ATOM 607 C CA . PRO A 1 73 ? 0.669 -4.346 -21.872 1.00 95.75 73 PRO A CA 1
ATOM 608 C C . PRO A 1 73 ? 1.171 -5.505 -20.995 1.00 95.75 73 PRO A C 1
ATOM 610 O O . PRO A 1 73 ? 1.995 -5.288 -20.105 1.00 95.75 73 PRO A O 1
ATOM 613 N N . ASP A 1 74 ? 0.754 -6.738 -21.288 1.00 94.88 74 ASP A N 1
ATOM 614 C CA . ASP A 1 74 ? 1.157 -7.918 -20.513 1.00 94.88 74 ASP A CA 1
ATOM 615 C C . ASP A 1 74 ? 2.655 -8.212 -20.649 1.00 94.88 74 ASP A C 1
ATOM 617 O O . ASP A 1 74 ? 3.349 -8.382 -19.649 1.00 94.88 74 ASP A O 1
ATOM 621 N N . ASN A 1 75 ? 3.192 -8.153 -21.871 1.00 95.25 75 ASN A N 1
ATOM 622 C CA . ASN A 1 75 ? 4.634 -8.249 -22.113 1.00 95.25 75 ASN A CA 1
ATOM 623 C C . ASN A 1 75 ? 5.425 -7.137 -21.410 1.00 95.25 75 ASN A C 1
ATOM 625 O O . ASN A 1 75 ? 6.468 -7.412 -20.818 1.00 95.25 75 ASN A O 1
ATOM 629 N N . ILE A 1 76 ? 4.948 -5.887 -21.434 1.00 96.88 76 ILE A N 1
ATOM 630 C CA . ILE A 1 76 ? 5.607 -4.781 -20.716 1.00 96.88 76 ILE A CA 1
ATOM 631 C C . ILE A 1 76 ? 5.682 -5.101 -19.223 1.00 96.88 76 ILE A C 1
ATOM 633 O O . ILE A 1 76 ? 6.749 -5.004 -18.613 1.00 96.88 76 ILE A O 1
ATOM 637 N N . ARG A 1 77 ? 4.560 -5.530 -18.645 1.00 96.19 77 ARG A N 1
ATOM 638 C CA . ARG A 1 77 ? 4.457 -5.896 -17.234 1.00 96.19 77 ARG A CA 1
ATOM 639 C C . ARG A 1 77 ? 5.340 -7.098 -16.876 1.00 96.19 77 ARG A C 1
ATOM 641 O O . ARG A 1 77 ? 5.987 -7.077 -15.826 1.00 96.19 77 ARG A O 1
ATOM 648 N N . LEU A 1 78 ? 5.419 -8.103 -17.746 1.00 94.62 78 LEU A N 1
ATOM 649 C CA . LEU A 1 78 ? 6.318 -9.248 -17.598 1.00 94.62 78 LEU A CA 1
ATOM 650 C C . LEU A 1 78 ? 7.780 -8.790 -17.549 1.00 94.62 78 LEU A C 1
ATOM 652 O O . LEU A 1 78 ? 8.499 -9.128 -16.610 1.00 94.62 78 LEU A O 1
ATOM 656 N N . TYR A 1 79 ? 8.207 -7.946 -18.492 1.00 95.75 79 TYR A N 1
ATOM 657 C CA . TYR A 1 79 ? 9.568 -7.406 -18.507 1.00 95.75 79 TYR A CA 1
ATOM 658 C C . TYR A 1 79 ? 9.887 -6.560 -17.273 1.00 95.75 79 TYR A C 1
ATOM 660 O O . TYR A 1 79 ? 10.981 -6.683 -16.727 1.00 95.75 79 TYR A O 1
ATOM 668 N N . MET A 1 80 ? 8.944 -5.737 -16.803 1.00 96.31 80 MET A N 1
ATOM 669 C CA . MET A 1 80 ? 9.103 -4.995 -15.548 1.00 96.31 80 MET A CA 1
ATOM 670 C C . MET A 1 80 ? 9.308 -5.943 -14.362 1.00 96.31 80 MET A C 1
ATOM 672 O O . MET A 1 80 ? 10.208 -5.728 -13.553 1.00 96.31 80 MET A O 1
ATOM 676 N N . THR A 1 81 ? 8.522 -7.018 -14.296 1.00 94.44 81 THR A N 1
ATOM 677 C CA . THR A 1 81 ? 8.623 -8.029 -13.235 1.00 94.44 81 THR A CA 1
ATOM 678 C C . THR A 1 81 ? 9.983 -8.730 -13.268 1.00 94.44 81 THR A C 1
ATOM 680 O O . THR A 1 81 ? 10.666 -8.781 -12.247 1.00 94.44 81 THR A O 1
ATOM 683 N N . MET A 1 82 ? 10.438 -9.173 -14.446 1.00 92.44 82 MET A N 1
ATOM 684 C CA . MET A 1 82 ? 11.764 -9.784 -14.632 1.00 92.44 82 MET A CA 1
ATOM 685 C C . MET A 1 82 ? 12.914 -8.831 -14.275 1.00 92.44 82 MET A C 1
ATOM 687 O O . MET A 1 82 ? 13.949 -9.262 -13.775 1.00 92.44 82 MET A O 1
ATOM 691 N N . ALA A 1 83 ? 12.738 -7.532 -14.520 1.00 92.44 83 ALA A N 1
ATOM 692 C CA . ALA A 1 83 ? 13.718 -6.499 -14.199 1.00 92.44 83 ALA A CA 1
ATOM 693 C C . ALA A 1 83 ? 13.710 -6.075 -12.717 1.00 92.44 83 ALA A C 1
ATOM 695 O O . ALA A 1 83 ? 14.505 -5.219 -12.327 1.00 92.44 83 ALA A O 1
ATOM 696 N N . GLY A 1 84 ? 12.813 -6.630 -11.895 1.00 93.31 84 GLY A N 1
ATOM 697 C CA . GLY A 1 84 ? 12.648 -6.224 -10.502 1.00 93.31 84 GLY A CA 1
ATOM 698 C C . GLY A 1 84 ? 12.129 -4.791 -10.351 1.00 93.31 84 GLY A C 1
ATOM 699 O O . GLY A 1 84 ? 12.562 -4.052 -9.467 1.00 93.31 84 GLY A O 1
ATOM 700 N N . LEU A 1 85 ? 11.237 -4.365 -11.247 1.00 95.50 85 LEU A N 1
ATOM 701 C CA . LEU A 1 85 ? 10.620 -3.042 -11.235 1.00 95.50 85 LEU A CA 1
ATOM 702 C C . LEU A 1 85 ? 9.179 -3.154 -10.759 1.00 95.50 85 LEU A C 1
ATOM 704 O O . LEU A 1 85 ? 8.312 -3.613 -11.493 1.00 95.50 85 LEU A O 1
ATOM 708 N N . GLY A 1 86 ? 8.924 -2.696 -9.541 1.00 96.06 86 GLY A N 1
ATOM 709 C CA . GLY A 1 86 ? 7.605 -2.730 -8.928 1.00 96.06 86 GLY A CA 1
ATOM 710 C C . GLY A 1 86 ? 7.644 -2.187 -7.508 1.00 96.06 86 GLY A C 1
ATOM 711 O O . GLY A 1 86 ? 8.595 -1.506 -7.108 1.00 96.06 86 GLY A O 1
ATOM 712 N N . VAL A 1 87 ? 6.611 -2.502 -6.733 1.00 97.12 87 VAL A N 1
ATOM 713 C CA . VAL A 1 87 ? 6.511 -2.068 -5.337 1.00 97.12 87 VAL A CA 1
ATOM 714 C C . VAL A 1 87 ? 6.064 -3.220 -4.442 1.00 97.12 87 VAL A C 1
ATOM 716 O O . VAL A 1 87 ? 5.140 -3.958 -4.786 1.00 97.12 87 VAL A O 1
ATOM 719 N N . ASP A 1 88 ? 6.705 -3.380 -3.286 1.00 95.31 88 ASP A N 1
ATOM 720 C CA . ASP A 1 88 ? 6.261 -4.336 -2.272 1.00 95.31 88 ASP A CA 1
ATOM 721 C C . ASP A 1 88 ? 5.128 -3.745 -1.412 1.00 95.31 88 ASP A C 1
ATOM 723 O O . ASP A 1 88 ? 4.812 -2.550 -1.461 1.00 95.31 88 ASP A O 1
ATOM 727 N N . CYS A 1 89 ? 4.506 -4.591 -0.593 1.00 94.88 89 CYS A N 1
ATOM 728 C CA . CYS A 1 89 ? 3.400 -4.220 0.295 1.00 94.88 89 CYS A CA 1
ATOM 729 C C . CYS A 1 89 ? 3.744 -3.027 1.208 1.00 94.88 89 CYS A C 1
ATOM 731 O O . CYS A 1 89 ? 2.969 -2.080 1.355 1.00 94.88 89 CYS A O 1
ATOM 733 N N . SER A 1 90 ? 4.933 -3.045 1.813 1.00 94.62 90 SER A N 1
ATOM 734 C CA . SER A 1 90 ? 5.331 -2.056 2.816 1.00 94.62 90 SER A CA 1
ATOM 735 C C . SER A 1 90 ? 5.870 -0.763 2.218 1.00 94.62 90 SER A C 1
ATOM 737 O O . SER A 1 90 ? 5.711 0.291 2.821 1.00 94.62 90 SER A O 1
ATOM 739 N N . GLY A 1 91 ? 6.464 -0.815 1.030 1.00 95.69 91 GLY A N 1
ATOM 740 C CA . GLY A 1 91 ? 6.872 0.337 0.239 1.00 95.69 91 GLY A CA 1
ATOM 741 C C . GLY A 1 91 ? 5.670 1.082 -0.290 1.00 95.69 91 GLY A C 1
ATOM 742 O O . GLY A 1 91 ? 5.604 2.301 -0.149 1.00 95.69 91 GLY A O 1
ATOM 743 N N . PHE A 1 92 ? 4.681 0.341 -0.790 1.00 97.81 92 PHE A N 1
ATOM 744 C CA . PHE A 1 92 ? 3.395 0.900 -1.168 1.00 97.81 92 PHE A CA 1
ATOM 745 C C . PHE A 1 92 ? 2.747 1.604 0.031 1.00 97.81 92 PHE A C 1
ATOM 747 O O . PHE A 1 92 ? 2.541 2.817 -0.011 1.00 97.81 92 PHE A O 1
ATOM 754 N N . ALA A 1 93 ? 2.539 0.892 1.146 1.00 97.25 93 ALA A N 1
ATOM 755 C CA . ALA A 1 93 ? 1.944 1.467 2.353 1.00 97.25 93 ALA A CA 1
ATOM 756 C C . ALA A 1 93 ? 2.731 2.679 2.889 1.00 97.25 93 ALA A C 1
ATOM 758 O O . ALA A 1 93 ? 2.130 3.699 3.223 1.00 97.25 93 ALA A O 1
ATOM 759 N N . ALA A 1 94 ? 4.067 2.614 2.932 1.00 96.62 94 ALA A N 1
ATOM 760 C CA . ALA A 1 94 ? 4.908 3.718 3.393 1.00 96.62 94 ALA A CA 1
ATOM 761 C C . ALA A 1 94 ? 4.785 4.959 2.499 1.00 96.62 94 ALA A C 1
ATOM 763 O O . ALA A 1 94 ? 4.673 6.067 3.020 1.00 96.62 94 ALA A O 1
ATOM 764 N N . ASN A 1 95 ? 4.775 4.793 1.173 1.00 97.38 95 ASN A N 1
ATOM 765 C CA . ASN A 1 95 ? 4.640 5.909 0.237 1.00 97.38 95 ASN A CA 1
ATOM 766 C C . ASN A 1 95 ? 3.256 6.574 0.362 1.00 97.38 95 ASN A C 1
ATOM 768 O O . ASN A 1 95 ? 3.173 7.804 0.391 1.00 97.38 95 ASN A O 1
ATOM 772 N N . ILE A 1 96 ? 2.184 5.784 0.518 1.00 98.12 96 ILE A N 1
ATOM 773 C CA . ILE A 1 96 ? 0.828 6.315 0.738 1.00 98.12 96 ILE A CA 1
ATOM 774 C C . ILE A 1 96 ? 0.729 7.046 2.081 1.00 98.12 96 ILE A C 1
ATOM 776 O O . ILE A 1 96 ? 0.277 8.189 2.119 1.00 98.12 96 ILE A O 1
ATOM 780 N N . LEU A 1 97 ? 1.198 6.441 3.176 1.00 97.44 97 LEU A N 1
ATOM 781 C CA . LEU A 1 97 ? 1.184 7.070 4.501 1.00 97.44 97 LEU A CA 1
ATOM 782 C C . LEU A 1 97 ? 2.032 8.342 4.543 1.00 97.44 97 LEU A C 1
ATOM 784 O O . LEU A 1 97 ? 1.629 9.330 5.149 1.00 97.44 97 LEU A O 1
ATOM 788 N N . TYR A 1 98 ? 3.189 8.343 3.881 1.00 96.81 98 TYR A N 1
ATOM 789 C CA . TYR A 1 98 ? 4.019 9.534 3.763 1.00 96.81 98 TYR A CA 1
ATOM 790 C C . TYR A 1 98 ? 3.274 10.672 3.059 1.00 96.81 98 TYR A C 1
ATOM 792 O O . TYR A 1 98 ? 3.230 11.780 3.593 1.00 96.81 98 TYR A O 1
ATOM 800 N N . SER A 1 99 ? 2.642 10.400 1.911 1.00 97.38 99 SER A N 1
ATOM 801 C CA . SER A 1 99 ? 1.808 11.390 1.217 1.00 97.38 99 SER A CA 1
ATOM 802 C C . SER A 1 99 ? 0.664 11.881 2.105 1.00 97.38 99 SER A C 1
ATOM 804 O O . SER A 1 99 ? 0.422 13.086 2.177 1.00 97.38 99 SER A O 1
ATOM 806 N N . PHE A 1 100 ? 0.009 10.966 2.824 1.00 97.88 100 PHE A N 1
ATOM 807 C CA . PHE A 1 100 ? -1.122 11.292 3.685 1.00 97.88 100 PHE A CA 1
ATOM 808 C C . PHE A 1 100 ? -0.737 12.243 4.819 1.00 97.88 100 PHE A C 1
ATOM 810 O O . PHE A 1 100 ? -1.404 13.256 5.028 1.00 97.88 100 PHE A O 1
ATOM 817 N N . LEU A 1 101 ? 0.362 11.955 5.523 1.00 96.94 101 LEU A N 1
ATOM 818 C CA . LEU A 1 101 ? 0.850 12.797 6.617 1.00 96.94 101 LEU A CA 1
ATOM 819 C C . LEU A 1 101 ? 1.286 14.178 6.125 1.00 96.94 101 LEU A C 1
ATOM 821 O O . LEU A 1 101 ? 0.989 15.175 6.782 1.00 96.94 101 LEU A O 1
ATOM 825 N N . GLN A 1 102 ? 1.921 14.252 4.953 1.00 96.12 102 GLN A N 1
ATOM 826 C CA . GLN A 1 102 ? 2.309 15.528 4.351 1.00 96.12 102 GLN A CA 1
ATOM 827 C C . GLN A 1 102 ? 1.091 16.381 3.991 1.00 96.12 102 GLN A C 1
ATOM 829 O O . GLN A 1 102 ? 1.048 17.568 4.300 1.00 96.12 102 GLN A O 1
ATOM 834 N N . GLU A 1 103 ? 0.072 15.776 3.384 1.00 96.19 103 GLU A N 1
ATOM 835 C CA . GLU A 1 103 ? -1.160 16.473 3.006 1.00 96.19 103 GLU A CA 1
ATOM 836 C C . GLU A 1 103 ? -1.979 16.913 4.230 1.00 96.19 103 GLU A C 1
ATOM 838 O O . GLU A 1 103 ? -2.620 17.961 4.209 1.00 96.19 103 GLU A O 1
ATOM 843 N N . LYS A 1 104 ? -1.892 16.162 5.334 1.00 95.69 104 LYS A N 1
ATOM 844 C CA . LYS A 1 104 ? -2.456 16.533 6.640 1.00 95.69 104 LYS A CA 1
ATOM 845 C C . LYS A 1 104 ? -1.587 17.503 7.449 1.00 95.69 104 LYS A C 1
ATOM 847 O O . LYS A 1 104 ? -2.003 17.887 8.536 1.00 95.69 104 LYS A O 1
ATOM 852 N N . LYS A 1 105 ? -0.414 17.905 6.943 1.00 95.38 105 LYS A N 1
ATOM 853 C CA . LYS A 1 105 ? 0.567 18.757 7.645 1.00 95.38 105 LYS A CA 1
ATOM 854 C C . LYS A 1 105 ? 1.031 18.181 8.996 1.00 95.38 105 LYS A C 1
ATOM 856 O O . LYS A 1 105 ? 1.374 18.923 9.908 1.00 95.38 105 LYS A O 1
ATOM 861 N N . LEU A 1 106 ? 1.093 16.852 9.108 1.00 94.25 106 LEU A N 1
ATOM 862 C CA . LEU A 1 106 ? 1.540 16.118 10.306 1.00 94.25 106 LEU A CA 1
ATOM 863 C C . LEU A 1 106 ? 3.030 15.728 10.251 1.00 94.25 106 LEU A C 1
ATOM 865 O O . LEU A 1 106 ? 3.517 14.946 11.066 1.00 94.25 106 LEU A O 1
ATOM 869 N N . GLY A 1 107 ? 3.764 16.263 9.272 1.00 91.75 107 GLY A N 1
ATOM 870 C CA . GLY A 1 107 ? 5.189 16.019 9.080 1.00 91.75 107 GLY A CA 1
ATOM 871 C C . GLY A 1 107 ? 5.506 14.759 8.270 1.00 91.75 107 GLY A C 1
ATOM 872 O O . GLY A 1 107 ? 4.689 14.215 7.530 1.00 91.75 107 GLY A O 1
ATOM 873 N N . THR A 1 108 ? 6.757 14.307 8.373 1.00 91.12 108 THR A N 1
ATOM 874 C CA . THR A 1 108 ? 7.284 13.184 7.585 1.00 91.12 108 THR A CA 1
ATOM 875 C C . THR A 1 108 ? 7.126 11.854 8.315 1.00 91.12 108 THR A C 1
ATOM 877 O O . THR A 1 108 ? 7.577 11.736 9.456 1.00 91.12 108 THR A O 1
ATOM 880 N N . LEU A 1 109 ? 6.642 10.817 7.624 1.00 92.44 109 LEU A N 1
ATOM 881 C CA . LEU A 1 109 ? 6.460 9.465 8.174 1.00 92.44 109 LEU A CA 1
ATOM 882 C C . LEU A 1 109 ? 7.664 8.960 8.991 1.00 92.44 109 LEU A C 1
ATOM 884 O O . LEU A 1 109 ? 7.509 8.554 10.137 1.00 92.44 109 LEU A O 1
ATOM 888 N N . TRP A 1 110 ? 8.882 9.043 8.461 1.00 88.19 110 TRP A N 1
ATOM 889 C CA . TRP A 1 110 ? 10.073 8.499 9.129 1.00 88.19 110 TRP A CA 1
ATOM 890 C C . TRP A 1 110 ? 10.492 9.214 10.416 1.00 88.19 110 TRP A C 1
ATOM 892 O O . TRP A 1 110 ? 11.194 8.604 11.219 1.00 88.19 110 TRP A O 1
ATOM 902 N N . LYS A 1 111 ? 10.073 10.470 10.628 1.00 88.00 111 LYS A N 1
ATOM 903 C CA . LYS A 1 111 ? 10.262 11.176 11.909 1.00 88.00 111 LYS A CA 1
ATOM 904 C C . LYS A 1 111 ? 9.239 10.732 12.958 1.00 88.00 111 LYS A C 1
ATOM 906 O O . LYS A 1 111 ? 9.513 10.828 14.146 1.00 88.00 111 LYS A O 1
ATOM 911 N N . THR A 1 112 ? 8.079 10.242 12.517 1.00 89.69 112 THR A N 1
ATOM 912 C CA . THR A 1 112 ? 6.991 9.786 13.399 1.00 89.69 112 THR A CA 1
ATOM 913 C C . THR A 1 112 ? 7.142 8.326 13.827 1.00 89.69 112 THR A C 1
ATOM 915 O O . THR A 1 112 ? 6.613 7.928 14.863 1.00 89.69 112 THR A O 1
ATOM 918 N N . LEU A 1 113 ? 7.866 7.519 13.043 1.00 91.69 113 LEU A N 1
ATOM 919 C CA . LEU A 1 113 ? 8.078 6.106 13.336 1.00 91.69 113 LEU A CA 1
ATOM 920 C C . LEU A 1 113 ? 9.172 5.913 14.389 1.00 91.69 113 LEU A C 1
ATOM 922 O O . LEU A 1 113 ? 10.288 6.416 14.273 1.00 91.69 113 LEU A O 1
ATOM 926 N N . LYS A 1 114 ? 8.853 5.095 15.386 1.00 90.62 114 LYS A N 1
ATOM 927 C CA . LYS A 1 114 ? 9.781 4.498 16.340 1.00 90.62 114 LYS A CA 1
ATOM 928 C C . LYS A 1 114 ? 10.257 3.153 15.798 1.00 90.62 114 LYS A C 1
ATOM 930 O O . LYS A 1 114 ? 9.466 2.365 15.274 1.00 90.62 114 LYS A O 1
ATOM 935 N N . TYR A 1 115 ? 11.546 2.878 15.950 1.00 87.31 115 TYR A N 1
ATOM 936 C CA . TYR A 1 115 ? 12.168 1.656 15.451 1.00 87.31 115 TYR A CA 1
ATOM 937 C C . TYR A 1 115 ? 12.485 0.727 16.630 1.00 87.31 115 TYR A C 1
ATOM 939 O O . TYR A 1 115 ? 13.342 1.078 17.441 1.00 87.31 115 TYR A O 1
ATOM 947 N N . PRO A 1 116 ? 11.789 -0.417 16.775 1.00 79.00 116 PRO A N 1
ATOM 948 C CA . PRO A 1 116 ? 12.048 -1.340 17.873 1.00 79.00 116 PRO A CA 1
ATOM 949 C C . PRO A 1 116 ? 13.440 -1.965 17.730 1.00 79.00 116 PRO A C 1
ATOM 951 O O . PRO A 1 116 ? 13.805 -2.415 16.644 1.00 79.00 116 PRO A O 1
ATOM 954 N N . SER A 1 117 ? 14.188 -2.009 18.835 1.00 68.00 117 SER A N 1
ATOM 955 C CA . SER A 1 117 ? 15.382 -2.852 18.996 1.00 68.00 117 SER A CA 1
ATOM 956 C C . SER A 1 117 ? 16.459 -2.683 17.911 1.00 68.00 117 SER A C 1
ATOM 958 O O . SER A 1 117 ? 17.020 -3.664 17.423 1.00 68.00 117 SER A O 1
ATOM 960 N N . LEU A 1 118 ? 16.753 -1.441 17.504 1.00 73.81 118 LEU A N 1
ATOM 961 C CA . LEU A 1 118 ? 17.866 -1.148 16.594 1.00 73.81 118 LEU A CA 1
ATOM 962 C C . LEU A 1 118 ? 19.081 -0.628 17.365 1.00 73.81 118 LEU A C 1
ATOM 964 O O . LEU A 1 118 ? 18.988 0.386 18.053 1.00 73.81 118 LEU A O 1
ATOM 968 N N . ASN A 1 119 ? 20.237 -1.264 17.162 1.00 80.12 119 ASN A N 1
ATOM 969 C CA . ASN A 1 119 ? 21.521 -0.736 17.627 1.00 80.12 119 ASN A CA 1
ATOM 970 C C . ASN A 1 119 ? 21.770 0.673 17.040 1.00 80.12 119 ASN A C 1
ATOM 972 O O . ASN A 1 119 ? 21.319 0.946 15.919 1.00 80.12 119 ASN A O 1
ATOM 976 N N . PRO A 1 120 ? 22.528 1.555 17.723 1.00 80.38 120 PRO A N 1
ATOM 977 C CA . PRO A 1 120 ? 22.718 2.952 17.309 1.00 80.38 120 PRO A CA 1
ATOM 978 C C . PRO A 1 120 ? 23.184 3.137 15.853 1.00 80.38 120 PRO A C 1
ATOM 980 O O . PRO A 1 120 ? 22.640 3.969 15.127 1.00 80.38 120 PRO A O 1
ATOM 983 N N . LEU A 1 121 ? 24.114 2.299 15.379 1.00 79.12 121 LEU A N 1
ATOM 984 C CA . LEU A 1 121 ? 24.584 2.304 13.984 1.00 79.12 121 LEU A CA 1
ATOM 985 C C . LEU A 1 121 ? 23.457 2.004 12.985 1.00 79.12 121 LEU A C 1
ATOM 987 O O . LEU A 1 121 ? 23.321 2.656 11.948 1.00 79.12 121 LEU A O 1
ATOM 991 N N . ARG A 1 122 ? 22.596 1.037 13.311 1.00 78.81 122 ARG A N 1
ATOM 992 C CA . ARG A 1 122 ? 21.461 0.659 12.466 1.00 78.81 122 ARG A CA 1
ATOM 993 C C . ARG A 1 122 ? 20.395 1.751 12.463 1.00 78.81 122 ARG A C 1
ATOM 995 O O . ARG A 1 122 ? 19.812 2.022 11.417 1.00 78.81 122 ARG A O 1
ATOM 1002 N N . LEU A 1 123 ? 20.194 2.435 13.588 1.00 80.94 123 LEU A N 1
ATOM 1003 C CA . LEU A 1 123 ? 19.311 3.597 13.661 1.00 80.94 123 LEU A CA 1
ATOM 1004 C C . LEU A 1 123 ? 19.779 4.726 12.728 1.00 80.94 123 LEU A C 1
ATOM 1006 O O . LEU A 1 123 ? 18.951 5.340 12.055 1.00 80.94 123 LEU A O 1
ATOM 1010 N N . LEU A 1 124 ? 21.091 4.967 12.633 1.00 78.88 124 LEU A N 1
ATOM 1011 C CA . LEU A 1 124 ? 21.646 5.963 11.715 1.00 78.88 124 LEU A CA 1
ATOM 1012 C C . LEU A 1 124 ? 21.369 5.605 10.246 1.00 78.88 124 LEU A C 1
ATOM 1014 O O . LEU A 1 124 ? 20.860 6.441 9.502 1.00 78.88 124 LEU A O 1
ATOM 1018 N N . ILE A 1 125 ? 21.598 4.351 9.838 1.00 78.50 125 ILE A N 1
ATOM 1019 C CA . ILE A 1 125 ? 21.292 3.877 8.471 1.00 78.50 125 ILE A CA 1
ATOM 1020 C C . ILE A 1 125 ? 19.809 4.082 8.133 1.00 78.50 125 ILE A C 1
ATOM 1022 O O . ILE A 1 125 ? 19.462 4.512 7.028 1.00 78.50 125 ILE A O 1
ATOM 1026 N N . TYR A 1 126 ? 18.925 3.801 9.091 1.00 77.12 126 TYR A N 1
ATOM 1027 C CA . TYR A 1 126 ? 17.487 4.003 8.935 1.00 77.12 126 TYR A CA 1
ATOM 1028 C C . TYR A 1 126 ? 17.126 5.484 8.796 1.00 77.12 126 TYR A C 1
ATOM 1030 O O . TYR A 1 126 ? 16.251 5.816 8.001 1.00 77.12 126 TYR A O 1
ATOM 1038 N N . LYS A 1 127 ? 17.824 6.383 9.496 1.00 77.31 127 LYS A N 1
ATOM 1039 C CA . LYS A 1 127 ? 17.645 7.834 9.342 1.00 77.31 127 LYS A CA 1
ATOM 1040 C C . LYS A 1 127 ? 18.182 8.364 8.008 1.00 77.31 127 LYS A C 1
ATOM 1042 O O . LYS A 1 127 ? 17.577 9.276 7.455 1.00 77.31 127 LYS A O 1
ATOM 1047 N N . LEU A 1 128 ? 19.261 7.787 7.476 1.00 81.12 128 LEU A N 1
ATOM 1048 C CA . LEU A 1 128 ? 19.864 8.202 6.202 1.00 81.12 128 LEU A CA 1
ATOM 1049 C C . LEU A 1 128 ? 19.084 7.707 4.977 1.00 81.12 128 LEU A C 1
ATOM 1051 O O . LEU A 1 128 ? 18.998 8.405 3.971 1.00 81.12 128 LEU A O 1
ATOM 1055 N N . ARG A 1 129 ? 18.506 6.499 5.037 1.00 80.88 129 ARG A N 1
ATOM 1056 C CA . ARG A 1 129 ? 17.726 5.905 3.933 1.00 80.88 129 ARG A CA 1
ATOM 1057 C C . ARG A 1 129 ? 16.362 5.400 4.414 1.00 80.88 129 ARG A C 1
ATOM 1059 O O . ARG A 1 129 ? 16.083 4.205 4.290 1.00 80.88 129 ARG A O 1
ATOM 1066 N N . PRO A 1 130 ? 15.495 6.269 4.958 1.00 82.31 130 PRO A N 1
ATOM 1067 C CA . PRO A 1 130 ? 14.275 5.841 5.641 1.00 82.31 130 PRO A CA 1
ATOM 1068 C C . PRO A 1 130 ? 13.335 5.068 4.723 1.00 82.31 130 PRO A C 1
ATOM 1070 O O . PRO A 1 130 ? 12.873 3.983 5.063 1.00 82.31 130 PRO A O 1
ATOM 1073 N N . ARG A 1 131 ? 13.123 5.572 3.507 1.00 84.44 131 ARG A N 1
ATOM 1074 C CA . ARG A 1 131 ? 12.205 4.975 2.534 1.00 84.44 131 ARG A CA 1
ATOM 1075 C C . ARG A 1 131 ? 12.575 3.537 2.155 1.00 84.44 131 ARG A C 1
ATOM 1077 O O . ARG A 1 131 ? 11.693 2.696 2.043 1.00 84.44 131 ARG A O 1
ATOM 1084 N N . SER A 1 132 ? 13.869 3.234 2.041 1.00 83.25 132 SER A N 1
ATOM 1085 C CA . SER A 1 132 ? 14.371 1.888 1.723 1.00 83.25 132 SER A CA 1
ATOM 1086 C C . SER A 1 132 ? 14.353 0.916 2.910 1.00 83.25 132 SER A C 1
ATOM 1088 O O . SER A 1 132 ? 14.549 -0.281 2.717 1.00 83.25 132 SER A O 1
ATOM 1090 N N . ASN A 1 133 ? 14.172 1.416 4.135 1.00 84.69 133 ASN A N 1
ATOM 1091 C CA . ASN A 1 133 ? 14.333 0.652 5.374 1.00 84.69 133 ASN A CA 1
ATOM 1092 C C . ASN A 1 133 ? 13.017 0.393 6.128 1.00 84.69 133 ASN A C 1
ATOM 1094 O O . ASN A 1 133 ? 13.000 -0.381 7.086 1.00 84.69 133 ASN A O 1
ATOM 1098 N N . ILE A 1 134 ? 11.916 1.019 5.715 1.00 89.06 134 ILE A N 1
ATOM 1099 C CA . ILE A 1 134 ? 10.604 0.820 6.333 1.00 89.06 134 ILE A CA 1
ATOM 1100 C C . ILE A 1 134 ? 9.997 -0.510 5.861 1.00 89.06 134 ILE A C 1
ATOM 1102 O O . ILE A 1 134 ? 9.815 -0.748 4.665 1.00 89.06 134 ILE A O 1
ATOM 1106 N N . SER A 1 135 ? 9.672 -1.371 6.828 1.00 90.81 135 SER A N 1
ATOM 1107 C CA . SER A 1 135 ? 9.029 -2.672 6.623 1.00 90.81 135 SER A CA 1
ATOM 1108 C C . SER A 1 135 ? 7.594 -2.689 7.155 1.00 90.81 135 SER A C 1
ATOM 1110 O O . SER A 1 135 ? 7.200 -1.835 7.955 1.00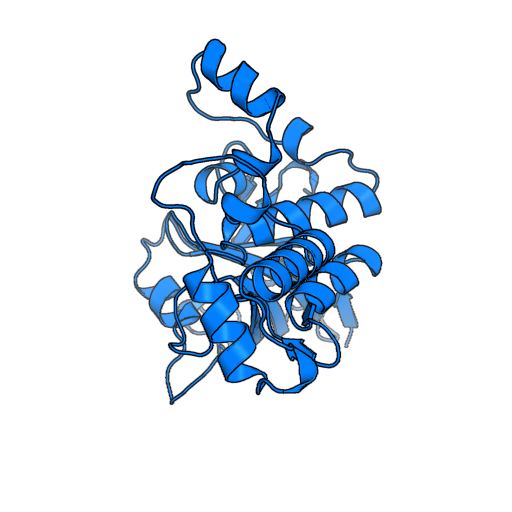 90.81 135 SER A O 1
ATOM 1112 N N . ALA A 1 136 ? 6.823 -3.708 6.762 1.00 91.88 136 ALA A N 1
ATOM 1113 C CA . ALA A 1 136 ? 5.464 -3.932 7.260 1.00 91.88 136 ALA A CA 1
ATOM 1114 C C . ALA A 1 136 ? 5.422 -4.065 8.793 1.00 91.88 136 ALA A C 1
ATOM 1116 O O . ALA A 1 136 ? 4.555 -3.495 9.462 1.00 91.88 136 ALA A O 1
ATOM 1117 N N . ALA A 1 137 ? 6.411 -4.757 9.364 1.00 91.56 137 ALA A N 1
ATOM 1118 C CA . ALA A 1 137 ? 6.542 -4.927 10.805 1.00 91.56 137 ALA A CA 1
ATOM 1119 C C . ALA A 1 137 ? 6.747 -3.590 11.534 1.00 91.56 137 ALA A C 1
ATOM 1121 O O . ALA A 1 137 ? 6.123 -3.367 12.566 1.00 91.56 137 ALA A O 1
ATOM 1122 N N . ILE A 1 138 ? 7.558 -2.675 10.986 1.00 92.25 138 ILE A N 1
ATOM 1123 C CA . ILE A 1 138 ? 7.773 -1.344 11.580 1.00 92.25 138 ILE A CA 1
ATOM 1124 C C . ILE A 1 138 ? 6.491 -0.513 11.504 1.00 92.25 138 ILE A C 1
ATOM 1126 O O . ILE A 1 138 ? 6.068 0.044 12.517 1.00 92.25 138 ILE A O 1
ATOM 1130 N N . LEU A 1 139 ? 5.852 -0.454 10.331 1.00 94.31 139 LEU A N 1
ATOM 1131 C CA . LEU A 1 139 ? 4.628 0.331 10.127 1.00 94.31 139 LEU A CA 1
ATOM 1132 C C . LEU A 1 139 ? 3.488 -0.114 11.044 1.00 94.31 139 LEU A C 1
ATOM 1134 O O . LEU A 1 139 ? 2.745 0.724 11.541 1.00 94.31 139 LEU A O 1
ATOM 1138 N N . SER A 1 140 ? 3.367 -1.419 11.288 1.00 94.50 140 SER A N 1
ATOM 1139 C CA . SER A 1 140 ? 2.294 -2.005 12.098 1.00 94.50 140 SER A CA 1
ATOM 1140 C C . SER A 1 140 ? 2.686 -2.311 13.546 1.00 94.50 140 SER A C 1
ATOM 1142 O O . SER A 1 140 ? 1.906 -2.918 14.286 1.00 94.50 140 SER A O 1
ATOM 1144 N N . HIS A 1 141 ? 3.879 -1.893 13.980 1.00 94.12 141 HIS A N 1
ATOM 1145 C CA . HIS A 1 141 ? 4.369 -2.168 15.327 1.00 94.12 141 HIS A CA 1
ATOM 1146 C C . HIS A 1 141 ? 3.494 -1.473 16.393 1.00 94.12 141 HIS A C 1
ATOM 1148 O O . HIS A 1 141 ? 3.081 -0.328 16.176 1.00 94.12 141 HIS A O 1
ATOM 1154 N N . PRO A 1 142 ? 3.255 -2.073 17.578 1.00 93.94 142 PRO A N 1
ATOM 1155 C CA . PRO A 1 142 ? 2.529 -1.423 18.683 1.00 93.94 142 PRO A CA 1
ATOM 1156 C C . PRO A 1 142 ? 3.159 -0.112 19.183 1.00 93.94 142 PRO A C 1
ATOM 1158 O O . PRO A 1 142 ? 2.482 0.748 19.745 1.00 93.94 142 PRO A O 1
ATOM 1161 N N . LEU A 1 143 ? 4.461 0.089 18.954 1.00 94.88 143 LEU A N 1
ATOM 1162 C CA . LEU A 1 143 ? 5.108 1.377 19.241 1.00 94.88 143 LEU A CA 1
ATOM 1163 C C . LEU A 1 143 ? 4.579 2.501 18.341 1.00 94.88 143 LEU A C 1
ATOM 1165 O O . LEU A 1 143 ? 4.463 3.627 18.819 1.00 94.88 143 LEU A O 1
ATOM 1169 N N . ASN A 1 144 ? 4.208 2.177 17.100 1.00 95.88 144 ASN A N 1
ATOM 1170 C CA . ASN A 1 144 ? 3.792 3.125 16.062 1.00 95.88 144 ASN A CA 1
ATOM 1171 C C . ASN A 1 144 ? 2.280 3.170 15.855 1.00 95.88 144 ASN A C 1
ATOM 1173 O O . ASN A 1 144 ? 1.772 4.149 15.315 1.00 95.88 144 ASN A O 1
ATOM 1177 N N . THR A 1 145 ? 1.561 2.132 16.285 1.00 96.81 145 THR A N 1
ATOM 1178 C CA . THR A 1 145 ? 0.132 1.973 16.013 1.00 96.81 145 THR A CA 1
ATOM 1179 C C . THR A 1 145 ? -0.701 1.651 17.245 1.00 96.81 145 THR A C 1
ATOM 1181 O O . THR A 1 145 ? -0.192 1.112 18.226 1.00 96.81 145 THR A O 1
ATOM 1184 N N . LEU A 1 146 ? -1.996 1.946 17.157 1.00 97.00 146 LEU A N 1
ATOM 1185 C CA . LEU A 1 146 ? -3.045 1.518 18.079 1.00 97.00 146 LEU A CA 1
ATOM 1186 C C . LEU A 1 146 ? -3.992 0.546 17.357 1.00 97.00 146 LEU A C 1
ATOM 1188 O O . LEU A 1 146 ? -4.360 0.821 16.212 1.00 97.00 146 LEU A O 1
ATOM 1192 N N . PRO A 1 147 ? -4.386 -0.584 17.968 1.00 96.81 147 PRO A N 1
ATOM 1193 C CA . PRO A 1 147 ? -5.374 -1.481 17.375 1.00 96.81 147 PRO A CA 1
ATOM 1194 C C . PRO A 1 147 ? -6.762 -0.824 17.326 1.00 96.81 147 PRO A C 1
ATOM 1196 O O . PRO A 1 147 ? -7.132 -0.059 18.218 1.00 96.81 147 PRO A O 1
ATOM 1199 N N . ILE A 1 148 ? -7.543 -1.143 16.293 1.00 95.88 148 ILE A N 1
ATOM 1200 C CA . ILE A 1 148 ? -8.939 -0.712 16.153 1.00 95.88 148 ILE A CA 1
ATOM 1201 C C . ILE A 1 148 ? -9.839 -1.941 16.274 1.00 95.88 148 ILE A C 1
ATOM 1203 O O . ILE A 1 148 ? -9.949 -2.735 15.343 1.00 95.88 148 ILE A O 1
ATOM 1207 N N . ASN A 1 149 ? -10.508 -2.068 17.419 1.00 92.12 149 ASN A N 1
ATOM 1208 C CA . ASN A 1 149 ? -11.388 -3.207 17.703 1.00 92.12 149 ASN A CA 1
ATOM 1209 C C . ASN A 1 149 ? -12.834 -2.975 17.237 1.00 92.12 149 ASN A C 1
ATOM 1211 O O . ASN A 1 149 ? -13.566 -3.928 16.996 1.00 92.12 149 ASN A O 1
ATOM 1215 N N . ASN A 1 150 ? -13.253 -1.712 17.104 1.00 92.94 150 ASN A N 1
ATOM 1216 C CA . ASN A 1 150 ? -14.591 -1.348 16.639 1.00 92.94 150 ASN A CA 1
ATOM 1217 C C . ASN A 1 150 ? -14.539 -0.927 15.164 1.00 92.94 150 ASN A C 1
ATOM 1219 O O . ASN A 1 150 ? -13.925 0.091 14.837 1.00 92.94 150 ASN A O 1
ATOM 1223 N N . LEU A 1 151 ? -15.228 -1.670 14.294 1.00 93.31 151 LEU A N 1
ATOM 1224 C CA . LEU A 1 151 ? -15.263 -1.413 12.850 1.00 93.31 151 LEU A CA 1
ATOM 1225 C C . LEU A 1 151 ? -15.859 -0.042 12.490 1.00 93.31 151 LEU A C 1
ATOM 1227 O O . LEU A 1 151 ? -15.433 0.558 11.508 1.00 93.31 151 LEU A O 1
ATOM 1231 N N . ASN A 1 152 ? -16.743 0.519 13.323 1.00 93.69 152 ASN A N 1
ATOM 1232 C CA . ASN A 1 152 ? -17.277 1.872 13.120 1.00 93.69 152 ASN A CA 1
ATOM 1233 C C . ASN A 1 152 ? -16.229 2.977 13.328 1.00 93.69 152 ASN A C 1
ATOM 1235 O O . ASN A 1 152 ? -16.444 4.122 12.944 1.00 93.69 152 ASN A O 1
ATOM 1239 N N . ARG A 1 153 ? -15.086 2.658 13.948 1.00 95.06 153 ARG A N 1
ATOM 1240 C CA . ARG A 1 153 ? -13.993 3.616 14.161 1.00 95.06 153 ARG A CA 1
ATOM 1241 C C . ARG A 1 153 ? -12.958 3.599 13.045 1.00 95.06 153 ARG A C 1
ATOM 1243 O O . ARG A 1 153 ? -12.048 4.428 13.109 1.00 95.06 153 ARG A O 1
ATOM 1250 N N . VAL A 1 154 ? -13.065 2.691 12.074 1.00 97.00 154 VAL A N 1
ATOM 1251 C CA . VAL A 1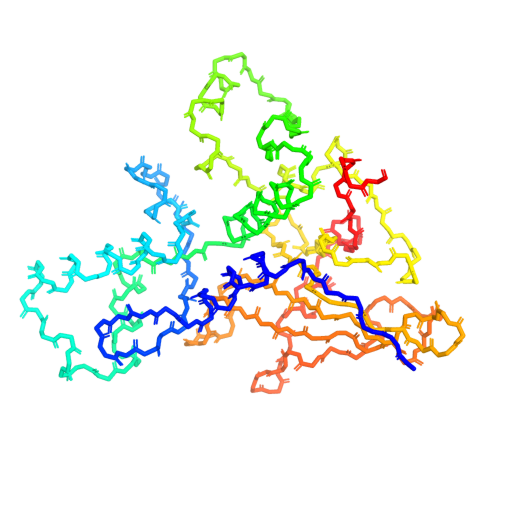 154 ? -12.149 2.622 10.929 1.00 97.00 154 VAL A CA 1
ATOM 1252 C C . VAL A 1 154 ? -12.301 3.883 10.079 1.00 97.00 154 VAL A C 1
ATOM 1254 O O . VAL A 1 154 ? -13.406 4.367 9.844 1.00 97.00 154 VAL A O 1
ATOM 1257 N N . ARG A 1 155 ? -11.175 4.451 9.649 1.00 97.38 155 ARG A N 1
ATOM 1258 C CA . ARG A 1 155 ? -11.083 5.698 8.885 1.00 97.38 155 ARG A CA 1
ATOM 1259 C C . ARG A 1 155 ? -10.078 5.547 7.738 1.00 97.38 155 ARG A C 1
ATOM 1261 O O . ARG A 1 155 ? -9.167 4.721 7.825 1.00 97.38 155 ARG A O 1
ATOM 1268 N N . PRO A 1 156 ? -10.187 6.372 6.681 1.00 98.19 156 PRO A N 1
ATOM 1269 C CA . PRO A 1 156 ? -9.143 6.463 5.668 1.00 98.19 156 PRO A CA 1
ATOM 1270 C C . PRO A 1 156 ? -7.769 6.745 6.291 1.00 98.19 156 PRO A C 1
ATOM 1272 O O . PRO A 1 156 ? -7.638 7.617 7.151 1.00 98.19 156 PRO A O 1
ATOM 1275 N N . GLY A 1 157 ? -6.755 6.007 5.845 1.00 97.56 157 GLY A N 1
ATOM 1276 C CA . GLY A 1 157 ? -5.387 6.056 6.363 1.00 97.56 157 GLY A CA 1
ATOM 1277 C C . GLY A 1 157 ? -5.076 5.047 7.470 1.00 97.56 157 GLY A C 1
ATOM 1278 O O . GLY A 1 157 ? -3.908 4.897 7.827 1.00 97.56 157 GLY A O 1
ATOM 1279 N N . ASP A 1 158 ? -6.078 4.326 7.980 1.00 98.44 158 ASP A N 1
ATOM 1280 C CA . ASP A 1 158 ? -5.831 3.165 8.833 1.00 98.44 158 ASP A CA 1
ATOM 1281 C C . ASP A 1 158 ? -5.164 2.032 8.039 1.00 98.44 158 ASP A C 1
ATOM 1283 O O . ASP A 1 158 ? -5.327 1.898 6.825 1.00 98.44 158 ASP A O 1
ATOM 1287 N N . LEU A 1 159 ? -4.400 1.205 8.742 1.00 98.00 159 LEU A N 1
ATOM 1288 C CA . LEU A 1 159 ? -3.755 0.009 8.219 1.00 98.00 159 LEU A CA 1
ATOM 1289 C C . LEU A 1 159 ? -4.637 -1.208 8.484 1.00 98.00 159 LEU A C 1
ATOM 1291 O O . LEU A 1 159 ? -5.144 -1.373 9.591 1.00 98.00 159 LEU A O 1
ATOM 1295 N N . LEU A 1 160 ? -4.744 -2.106 7.515 1.00 97.56 160 LEU A N 1
ATOM 1296 C CA . LEU A 1 160 ? -5.242 -3.464 7.705 1.00 97.56 160 LEU A CA 1
ATOM 1297 C C . LEU A 1 160 ? -4.042 -4.410 7.682 1.00 97.56 160 LEU A C 1
ATOM 1299 O O . LEU A 1 160 ? -3.398 -4.589 6.647 1.00 97.56 160 LEU A O 1
ATOM 1303 N N . LYS A 1 161 ? -3.712 -4.971 8.847 1.00 96.12 161 LYS A N 1
ATOM 1304 C CA . LYS A 1 161 ? -2.598 -5.905 9.003 1.00 96.12 161 LYS A CA 1
ATOM 1305 C C . LYS A 1 161 ? -3.037 -7.326 8.673 1.00 96.12 161 LYS A C 1
ATOM 1307 O O . LYS A 1 161 ? -4.072 -7.772 9.175 1.00 96.12 161 LYS A O 1
ATOM 1312 N N . VAL A 1 162 ? -2.214 -8.020 7.890 1.00 93.25 162 VAL A N 1
ATOM 1313 C CA . VAL A 1 162 ? -2.386 -9.426 7.523 1.00 93.25 162 VAL A CA 1
ATOM 1314 C C . VAL A 1 162 ? -1.064 -10.156 7.765 1.00 93.25 162 VAL A C 1
ATOM 1316 O O . VAL A 1 162 ? -0.130 -10.092 6.968 1.00 93.25 162 VAL A O 1
ATOM 1319 N N . GLY A 1 163 ? -0.935 -10.777 8.938 1.00 87.62 163 GLY A N 1
ATOM 1320 C CA . GLY A 1 163 ? 0.300 -11.448 9.346 1.00 87.62 163 GLY A CA 1
ATOM 1321 C C . GLY A 1 163 ? 1.478 -10.483 9.536 1.00 87.62 163 GLY A C 1
ATOM 1322 O O . GLY A 1 163 ? 1.311 -9.288 9.788 1.00 87.62 163 GLY A O 1
ATOM 1323 N N . ASN A 1 164 ? 2.705 -10.998 9.451 1.00 80.50 164 ASN A N 1
ATOM 1324 C CA . ASN A 1 164 ? 3.914 -10.209 9.729 1.00 80.50 164 ASN A CA 1
ATOM 1325 C C . ASN A 1 164 ? 4.427 -9.389 8.543 1.00 80.50 164 ASN A C 1
ATOM 1327 O O . ASN A 1 164 ? 5.159 -8.413 8.742 1.00 80.50 164 ASN A O 1
ATOM 1331 N N . HIS A 1 165 ? 4.054 -9.776 7.326 1.00 84.00 165 HIS A N 1
ATOM 1332 C CA . HIS A 1 165 ? 4.696 -9.276 6.116 1.00 84.00 165 HIS A CA 1
ATOM 1333 C C . HIS A 1 165 ? 3.757 -8.523 5.185 1.00 84.00 165 HIS A C 1
ATOM 1335 O O . HIS A 1 165 ? 4.263 -7.866 4.285 1.00 84.00 165 HIS A O 1
ATOM 1341 N N . HIS A 1 166 ? 2.441 -8.528 5.419 1.00 93.94 166 HIS A N 1
ATOM 1342 C CA . HIS A 1 166 ? 1.483 -7.901 4.513 1.00 93.94 166 HIS A CA 1
ATOM 1343 C C . HIS A 1 166 ? 0.635 -6.820 5.183 1.00 93.94 166 HIS A C 1
ATOM 1345 O O . HIS A 1 166 ? 0.238 -6.927 6.348 1.00 93.94 166 HIS A O 1
ATOM 1351 N N . LEU A 1 167 ? 0.392 -5.740 4.440 1.00 95.19 167 LEU A N 1
ATOM 1352 C CA . LEU A 1 167 ? -0.372 -4.576 4.881 1.00 95.19 167 LEU A CA 1
ATOM 1353 C C . LEU A 1 167 ? -1.208 -4.026 3.732 1.00 95.19 167 LEU A C 1
ATOM 1355 O O . LEU A 1 167 ? -0.707 -3.838 2.623 1.00 95.19 167 LEU A O 1
ATOM 1359 N N . ALA A 1 168 ? -2.438 -3.647 4.056 1.00 97.56 168 ALA A N 1
ATOM 1360 C CA . ALA A 1 168 ? -3.271 -2.796 3.225 1.00 97.56 168 ALA A CA 1
ATOM 1361 C C . ALA A 1 168 ? -3.523 -1.444 3.907 1.00 97.56 168 ALA A C 1
ATOM 1363 O O . ALA A 1 168 ? -3.448 -1.319 5.131 1.00 97.56 168 ALA A O 1
ATOM 1364 N N . ILE A 1 169 ? -3.827 -0.427 3.108 1.00 98.31 169 ILE A N 1
ATOM 1365 C CA . ILE A 1 169 ? -4.231 0.908 3.556 1.00 98.31 169 ILE A CA 1
ATOM 1366 C C . ILE A 1 169 ? -5.721 1.071 3.290 1.00 98.31 169 ILE A C 1
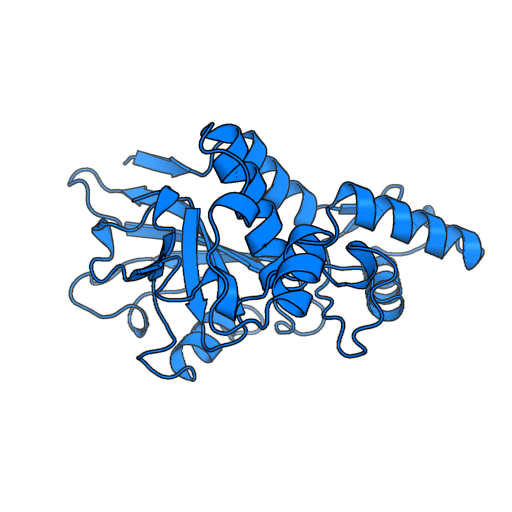ATOM 1368 O O . ILE A 1 169 ? -6.179 0.841 2.172 1.00 98.31 169 ILE A O 1
ATOM 1372 N N . VAL A 1 170 ? -6.471 1.534 4.284 1.00 98.69 170 VAL A N 1
ATOM 1373 C CA . VAL A 1 170 ? -7.864 1.947 4.109 1.00 98.69 170 VAL A CA 1
ATOM 1374 C C . VAL A 1 170 ? -7.892 3.227 3.274 1.00 98.69 170 VAL A C 1
ATOM 1376 O O . VAL A 1 170 ? -7.397 4.272 3.703 1.00 98.69 170 VAL A O 1
ATOM 1379 N N . LYS A 1 171 ? -8.464 3.157 2.070 1.00 98.38 171 LYS A N 1
ATOM 1380 C CA . LYS A 1 171 ? -8.546 4.292 1.135 1.00 98.38 171 LYS A CA 1
ATOM 1381 C C . LYS A 1 171 ? -9.824 5.103 1.309 1.00 98.38 171 LYS A C 1
ATOM 1383 O O . LYS A 1 171 ? -9.829 6.311 1.074 1.00 98.38 171 LYS A O 1
ATOM 1388 N N . GLU A 1 172 ? -10.904 4.443 1.708 1.00 98.12 172 GLU A N 1
ATOM 1389 C CA . GLU A 1 172 ? -12.206 5.068 1.895 1.00 98.12 172 GLU A CA 1
ATOM 1390 C C . GLU A 1 172 ? -13.081 4.265 2.853 1.00 98.12 172 GLU A C 1
ATOM 1392 O O . GLU A 1 172 ? -12.916 3.056 3.006 1.00 98.12 172 GLU A O 1
ATOM 1397 N N . VAL A 1 173 ? -14.019 4.952 3.493 1.00 98.31 173 VAL A N 1
ATOM 1398 C CA . VAL A 1 173 ? -14.996 4.365 4.406 1.00 98.31 173 VAL A CA 1
ATOM 1399 C C . VAL A 1 173 ? -16.349 4.988 4.114 1.00 98.31 173 VAL A C 1
ATOM 1401 O O . VAL A 1 173 ? -16.477 6.209 4.024 1.00 98.31 173 VAL A O 1
ATOM 1404 N N . GLU A 1 174 ? -17.359 4.147 3.969 1.00 98.00 174 GLU A N 1
ATOM 1405 C CA . GLU A 1 174 ? -18.732 4.554 3.720 1.00 98.00 174 GLU A CA 1
ATOM 1406 C C . GLU A 1 174 ? -19.581 4.330 4.963 1.00 98.00 174 GLU A C 1
ATOM 1408 O O . GLU A 1 174 ? -19.553 3.247 5.559 1.00 98.00 174 GLU A O 1
ATOM 1413 N N . ILE A 1 175 ? -20.337 5.362 5.331 1.00 96.75 175 ILE A N 1
ATOM 1414 C CA . ILE A 1 175 ? -21.244 5.349 6.472 1.00 96.75 175 ILE A CA 1
ATOM 1415 C C . ILE A 1 175 ? -22.697 5.550 6.034 1.00 96.75 175 ILE A C 1
ATOM 1417 O O . ILE A 1 175 ? -23.013 6.328 5.120 1.00 96.75 175 ILE A O 1
ATOM 1421 N N . ASN A 1 176 ? -23.599 4.852 6.717 1.00 94.81 176 ASN A N 1
ATOM 1422 C CA . ASN A 1 176 ? -25.036 5.016 6.541 1.00 94.81 176 ASN A CA 1
ATOM 1423 C C . ASN A 1 176 ? -25.553 6.281 7.262 1.00 94.81 176 ASN A C 1
ATOM 1425 O O . ASN A 1 176 ? -24.797 7.054 7.851 1.00 94.81 176 ASN A O 1
ATOM 1429 N N . ASN A 1 177 ? -26.867 6.506 7.211 1.00 93.38 177 ASN A N 1
ATOM 1430 C CA . ASN A 1 177 ? -27.497 7.668 7.849 1.00 93.38 177 ASN A CA 1
ATOM 1431 C C . ASN A 1 177 ? -27.469 7.610 9.391 1.00 93.38 177 ASN A C 1
ATOM 1433 O O . ASN A 1 177 ? -27.647 8.639 10.027 1.00 93.38 177 ASN A O 1
ATOM 1437 N N . LYS A 1 178 ? -27.205 6.436 9.980 1.00 92.38 178 LYS A N 1
ATOM 1438 C CA . LYS A 1 178 ? -27.052 6.217 11.429 1.00 92.38 178 LYS A CA 1
ATOM 1439 C C . LYS A 1 178 ? -25.593 6.336 11.897 1.00 92.38 178 LYS A C 1
ATOM 1441 O O . LYS A 1 178 ? -25.271 5.915 13.000 1.00 92.38 178 LYS A O 1
ATOM 1446 N N . GLU A 1 179 ? -24.714 6.869 11.046 1.00 91.31 179 GLU A N 1
ATOM 1447 C CA . GLU A 1 179 ? -23.272 7.029 11.302 1.00 91.31 179 GLU A CA 1
ATOM 1448 C C . GLU A 1 179 ? -22.504 5.717 11.498 1.00 91.31 179 GLU A C 1
ATOM 1450 O O . GLU A 1 179 ? -21.413 5.681 12.065 1.00 91.31 179 GLU A O 1
ATOM 1455 N N . GLU A 1 180 ? -23.044 4.621 10.977 1.00 93.19 180 GLU A N 1
ATOM 1456 C CA . GLU A 1 180 ? -22.416 3.314 11.072 1.00 93.19 180 GLU A CA 1
ATOM 1457 C C . GLU A 1 180 ? -21.682 2.983 9.777 1.00 93.19 180 GLU A C 1
ATOM 1459 O O . GLU A 1 180 ? -22.200 3.213 8.679 1.00 93.19 180 GLU A O 1
ATOM 1464 N N . VAL A 1 181 ? -20.503 2.376 9.900 1.00 95.31 181 VAL A N 1
ATOM 1465 C CA . VAL A 1 181 ? -19.727 1.918 8.748 1.00 95.31 181 VAL A CA 1
ATOM 1466 C C . VAL A 1 181 ? -20.451 0.749 8.084 1.00 95.31 181 VAL A C 1
ATOM 1468 O O . VAL A 1 181 ? -20.925 -0.173 8.751 1.00 95.31 181 VAL A O 1
ATOM 1471 N N . ILE A 1 182 ? -20.542 0.797 6.756 1.00 96.62 182 ILE A N 1
ATOM 1472 C CA . ILE A 1 182 ? -21.152 -0.255 5.928 1.00 96.62 182 ILE A CA 1
ATOM 1473 C C . ILE A 1 182 ? -20.189 -0.808 4.877 1.00 96.62 182 ILE A C 1
ATOM 1475 O O . ILE A 1 182 ? -20.332 -1.959 4.468 1.00 96.62 182 ILE A O 1
ATOM 1479 N N . ARG A 1 183 ? -19.181 -0.025 4.472 1.00 97.75 183 ARG A N 1
ATOM 1480 C CA . ARG A 1 183 ? -18.139 -0.458 3.538 1.00 97.75 183 ARG A CA 1
ATOM 1481 C C . ARG A 1 183 ? -16.798 0.163 3.900 1.00 97.75 183 ARG A C 1
ATOM 1483 O O . ARG A 1 183 ? -16.713 1.356 4.190 1.00 97.75 183 ARG A O 1
ATOM 1490 N N . ILE A 1 184 ? -15.750 -0.647 3.840 1.00 98.50 184 ILE A N 1
ATOM 1491 C CA . ILE A 1 184 ? -14.358 -0.229 4.014 1.00 98.50 184 ILE A CA 1
ATOM 1492 C C . ILE A 1 184 ? -13.621 -0.575 2.723 1.00 98.50 184 ILE A C 1
ATOM 1494 O O . ILE A 1 184 ? -13.440 -1.750 2.418 1.00 98.50 184 ILE A O 1
ATOM 1498 N N . GLY A 1 185 ? -13.207 0.434 1.962 1.00 98.50 185 GLY A N 1
ATOM 1499 C CA . GLY A 1 185 ? -12.357 0.248 0.791 1.00 98.50 185 GLY A CA 1
ATOM 1500 C C . GLY A 1 185 ? -10.885 0.283 1.189 1.00 98.50 185 GLY A C 1
ATOM 1501 O O . GLY A 1 185 ? -10.461 1.170 1.937 1.00 98.50 185 GLY A O 1
ATOM 1502 N N . TYR A 1 186 ? -10.083 -0.631 0.654 1.00 98.50 186 TYR A N 1
ATOM 1503 C CA . TYR A 1 186 ? -8.647 -0.708 0.906 1.00 98.50 186 TYR A CA 1
ATOM 1504 C C . TYR A 1 186 ? -7.833 -0.816 -0.391 1.00 98.50 186 TYR A C 1
ATOM 1506 O O . TYR A 1 186 ? -8.366 -1.070 -1.471 1.00 98.50 186 TYR A O 1
ATOM 1514 N N . ALA A 1 187 ? -6.531 -0.563 -0.281 1.00 98.31 187 ALA A N 1
ATOM 1515 C CA . ALA A 1 187 ? -5.545 -0.757 -1.336 1.00 98.31 187 ALA A CA 1
ATOM 1516 C C . ALA A 1 187 ? -4.279 -1.401 -0.760 1.00 98.31 187 ALA A C 1
ATOM 1518 O O . ALA A 1 187 ? -3.873 -1.079 0.360 1.00 98.31 187 ALA A O 1
ATOM 1519 N N . HIS A 1 188 ? -3.629 -2.271 -1.522 1.00 97.75 188 HIS A N 1
ATOM 1520 C CA . HIS A 1 188 ? -2.388 -2.941 -1.120 1.00 97.75 188 HIS A CA 1
ATOM 1521 C C . HIS A 1 188 ? -1.546 -3.339 -2.335 1.00 97.75 188 HIS A C 1
ATOM 1523 O O . HIS A 1 188 ? -2.009 -3.201 -3.462 1.00 97.75 188 HIS A O 1
ATOM 1529 N N . SER A 1 189 ? -0.323 -3.824 -2.108 1.00 97.25 189 SER A N 1
ATOM 1530 C CA . SER A 1 189 ? 0.486 -4.497 -3.132 1.00 97.25 189 SER A CA 1
ATOM 1531 C C . SER A 1 189 ? 0.784 -5.916 -2.668 1.00 97.25 189 SER A C 1
ATOM 1533 O O . SER A 1 189 ? 1.336 -6.060 -1.577 1.00 97.25 189 SER A O 1
ATOM 1535 N N . THR A 1 190 ? 0.437 -6.940 -3.448 1.00 95.50 190 THR A N 1
ATOM 1536 C CA . THR A 1 190 ? 0.629 -8.351 -3.060 1.00 95.50 190 THR A CA 1
ATOM 1537 C C . THR A 1 190 ? 1.293 -9.196 -4.147 1.00 95.50 190 THR A C 1
ATOM 1539 O O . THR A 1 190 ? 1.135 -8.902 -5.326 1.00 95.50 190 THR A O 1
ATOM 1542 N N . SER A 1 191 ? 2.039 -10.234 -3.764 1.00 93.12 191 SER A N 1
ATOM 1543 C CA . SER A 1 191 ? 2.590 -11.243 -4.682 1.00 93.12 191 SER A CA 1
ATOM 1544 C C . SER A 1 191 ? 1.545 -12.231 -5.200 1.00 93.12 191 SER A C 1
ATOM 1546 O O . SER A 1 191 ? 1.808 -12.910 -6.188 1.00 93.12 191 SER A O 1
ATOM 1548 N N . ASP A 1 192 ? 0.390 -12.315 -4.544 1.00 91.44 192 ASP A N 1
ATOM 1549 C CA . ASP A 1 192 ? -0.691 -13.228 -4.923 1.00 91.44 192 ASP A CA 1
ATOM 1550 C C . ASP A 1 192 ? -1.428 -12.748 -6.177 1.00 91.44 192 ASP A C 1
ATOM 1552 O O . ASP A 1 192 ? -1.068 -11.735 -6.772 1.00 91.44 192 ASP A O 1
ATOM 1556 N N . TYR A 1 193 ? -2.501 -13.440 -6.567 1.00 89.81 193 TYR A N 1
ATOM 1557 C CA . TYR A 1 193 ? -3.266 -13.158 -7.791 1.00 89.81 193 TYR A CA 1
ATOM 1558 C C . TYR A 1 193 ? -2.508 -13.450 -9.097 1.00 89.81 193 TYR A C 1
ATOM 1560 O O . TYR A 1 193 ? -2.812 -12.848 -10.125 1.00 89.81 193 TYR A O 1
ATOM 1568 N N . LEU A 1 194 ? -1.559 -14.394 -9.087 1.00 89.81 194 LEU A N 1
ATOM 1569 C CA . LEU A 1 194 ? -0.920 -14.944 -10.295 1.00 89.81 194 LEU A CA 1
ATOM 1570 C C . LEU A 1 194 ? -0.336 -13.840 -11.201 1.00 89.81 194 LEU A C 1
ATOM 1572 O O . LEU A 1 194 ? 0.404 -12.984 -10.724 1.00 89.81 194 LEU A O 1
ATOM 1576 N N . GLU A 1 195 ? -0.681 -13.804 -12.493 1.00 87.50 195 GLU A N 1
ATOM 1577 C CA . GLU A 1 195 ? -0.261 -12.769 -13.450 1.00 87.50 195 GLU A CA 1
ATOM 1578 C C . GLU A 1 195 ? -0.723 -11.351 -13.058 1.00 87.50 195 GLU A C 1
ATOM 1580 O O . GLU A 1 195 ? -0.150 -10.332 -13.470 1.00 87.50 195 GLU A O 1
ATOM 1585 N N . GLN A 1 196 ? -1.748 -11.280 -12.209 1.00 88.81 196 GLN A N 1
ATOM 1586 C CA . GLN A 1 196 ? -2.402 -10.062 -11.774 1.00 88.81 196 GLN A CA 1
ATOM 1587 C C . GLN A 1 196 ? -1.918 -9.503 -10.425 1.00 88.81 196 GLN A C 1
ATOM 1589 O O . GLN A 1 196 ? -2.583 -8.628 -9.854 1.00 88.81 196 GLN A O 1
ATOM 1594 N N . HIS A 1 197 ? -0.764 -9.963 -9.942 1.00 94.75 197 HIS A N 1
ATOM 1595 C CA . HIS A 1 197 ? -0.118 -9.488 -8.717 1.00 94.75 197 HIS A CA 1
ATOM 1596 C C . HIS A 1 197 ? 0.165 -7.966 -8.698 1.00 94.75 197 HIS A C 1
ATOM 1598 O O . HIS A 1 197 ? -0.037 -7.231 -9.668 1.00 94.75 197 HIS A O 1
ATOM 1604 N N . GLY A 1 198 ? 0.679 -7.438 -7.598 1.00 96.75 198 GLY A N 1
ATOM 1605 C CA . GLY A 1 198 ? 1.023 -6.024 -7.441 1.00 96.75 198 GLY A CA 1
ATOM 1606 C C . GLY A 1 198 ? -0.090 -5.196 -6.832 1.00 96.75 198 GLY A C 1
ATOM 1607 O O . GLY A 1 198 ? -0.807 -5.671 -5.953 1.00 96.75 198 GLY A O 1
ATOM 1608 N N . VAL A 1 199 ? -0.181 -3.928 -7.241 1.00 97.62 199 VAL A N 1
ATOM 1609 C CA . VAL A 1 199 ? -1.052 -2.952 -6.574 1.00 97.62 199 VAL A CA 1
ATOM 1610 C C . VAL A 1 199 ? -2.510 -3.190 -6.938 1.00 97.62 199 VAL A C 1
ATOM 1612 O O . VAL A 1 199 ? -2.872 -3.108 -8.106 1.00 97.62 199 VAL A O 1
ATOM 1615 N N . ARG A 1 200 ? -3.355 -3.438 -5.939 1.00 96.12 200 ARG A N 1
ATOM 1616 C CA . ARG A 1 200 ? -4.775 -3.772 -6.090 1.00 96.12 200 ARG A CA 1
ATOM 1617 C C . ARG A 1 200 ? -5.636 -3.025 -5.077 1.00 96.12 200 ARG A C 1
ATOM 1619 O O . ARG A 1 200 ? -5.131 -2.382 -4.150 1.00 96.12 200 ARG A O 1
ATOM 1626 N N . GLN A 1 201 ? -6.945 -3.082 -5.293 1.00 97.12 201 GLN A N 1
ATOM 1627 C CA . GLN A 1 201 ? -7.958 -2.517 -4.412 1.00 97.12 201 GLN A CA 1
ATOM 1628 C C . GLN A 1 201 ? -9.068 -3.534 -4.181 1.00 97.12 201 GLN A C 1
ATOM 1630 O O . GLN A 1 201 ? -9.403 -4.290 -5.088 1.00 97.12 201 GLN A O 1
ATOM 1635 N N . GLY A 1 202 ? -9.670 -3.466 -2.999 1.00 97.19 202 GLY A N 1
ATOM 1636 C CA . GLY A 1 202 ? -10.827 -4.264 -2.621 1.00 97.19 202 GLY A CA 1
ATOM 1637 C C . GLY A 1 202 ? -11.698 -3.527 -1.612 1.00 97.19 202 GLY A C 1
ATOM 1638 O O . GLY A 1 202 ? -11.365 -2.429 -1.144 1.00 97.19 202 GLY A O 1
ATOM 1639 N N . ASN A 1 203 ? -12.827 -4.131 -1.275 1.00 98.25 203 ASN A N 1
ATOM 1640 C CA . ASN A 1 203 ? -13.801 -3.639 -0.322 1.00 98.25 203 ASN A CA 1
ATOM 1641 C C . ASN A 1 203 ? -14.214 -4.741 0.648 1.00 98.25 203 ASN A C 1
ATOM 1643 O O . ASN A 1 203 ? -14.333 -5.914 0.302 1.00 98.25 203 ASN A O 1
ATOM 1647 N N . ILE A 1 204 ? -14.515 -4.315 1.870 1.00 98.00 204 ILE A N 1
ATOM 1648 C CA . ILE A 1 204 ? -15.135 -5.133 2.904 1.00 98.00 204 ILE A CA 1
ATOM 1649 C C . ILE A 1 204 ? -16.510 -4.538 3.191 1.00 98.00 204 ILE A C 1
ATOM 1651 O O . ILE A 1 204 ? -16.609 -3.399 3.654 1.00 98.00 204 ILE A O 1
ATOM 1655 N N . PHE A 1 205 ? -17.567 -5.298 2.921 1.00 97.19 205 PHE A N 1
ATOM 1656 C CA . PHE A 1 205 ? -18.953 -4.929 3.197 1.00 97.19 205 PHE A CA 1
ATOM 1657 C C . PHE A 1 205 ? -19.392 -5.504 4.540 1.00 97.19 205 PHE A C 1
ATOM 1659 O O . PHE A 1 205 ? -19.326 -6.717 4.762 1.00 97.19 205 PHE A O 1
ATOM 1666 N N . LEU A 1 206 ? -19.861 -4.631 5.432 1.00 95.00 206 LEU A N 1
ATOM 1667 C CA . LEU A 1 206 ? -20.261 -5.005 6.784 1.00 95.00 206 LEU A CA 1
ATOM 1668 C C . LEU A 1 206 ? -21.723 -5.468 6.806 1.00 95.00 206 LEU A C 1
ATOM 1670 O O . LEU A 1 206 ? -22.634 -4.663 6.996 1.00 95.00 206 LEU A O 1
ATOM 1674 N N . ILE A 1 207 ? -21.939 -6.772 6.611 1.00 89.12 207 ILE A N 1
ATOM 1675 C CA . ILE A 1 207 ? -23.276 -7.393 6.576 1.00 89.12 207 ILE A CA 1
ATOM 1676 C C . ILE A 1 207 ? -23.838 -7.543 7.995 1.00 89.12 207 ILE A C 1
ATOM 1678 O O . ILE A 1 207 ? -25.000 -7.236 8.247 1.00 89.12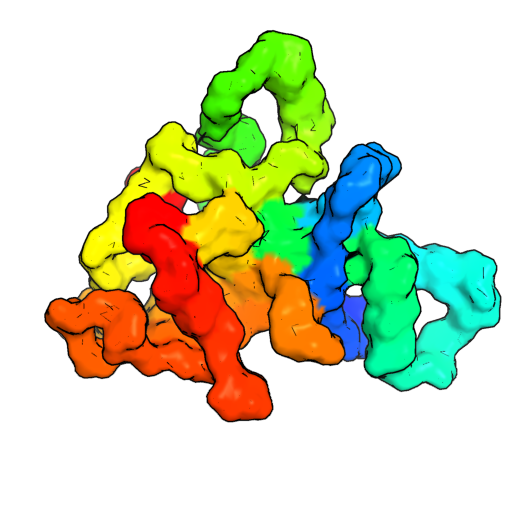 207 ILE A O 1
ATOM 1682 N N . ASN A 1 208 ? -23.010 -7.996 8.944 1.00 83.81 208 ASN A N 1
ATOM 1683 C CA . ASN A 1 208 ? -23.401 -8.131 10.346 1.00 83.81 208 ASN A CA 1
ATOM 1684 C C . ASN A 1 208 ? -22.298 -7.598 11.261 1.00 83.81 208 ASN A C 1
ATOM 1686 O O . ASN A 1 208 ? -21.271 -8.241 11.473 1.00 83.81 208 ASN A O 1
ATOM 1690 N N . LYS A 1 209 ? -22.551 -6.432 11.854 1.00 72.75 209 LYS A N 1
ATOM 1691 C CA . LYS A 1 209 ? -21.578 -5.664 12.646 1.00 72.75 209 LYS A CA 1
ATOM 1692 C C . LYS A 1 209 ? -21.193 -6.316 13.971 1.00 72.75 209 LYS A C 1
ATOM 1694 O O . LYS A 1 209 ? -20.161 -5.971 14.533 1.00 72.75 209 LYS A O 1
ATOM 1699 N N . ARG A 1 210 ? -22.013 -7.243 14.477 1.00 80.12 210 ARG A N 1
ATOM 1700 C CA . ARG A 1 210 ? -21.692 -8.015 15.687 1.00 80.12 210 ARG A CA 1
ATOM 1701 C C . ARG A 1 210 ? -20.707 -9.146 15.400 1.00 80.12 210 ARG A C 1
ATOM 1703 O O . ARG A 1 210 ? -20.157 -9.720 16.333 1.00 80.12 210 ARG A O 1
ATOM 1710 N N . ARG A 1 211 ? -20.498 -9.488 14.125 1.00 85.56 211 ARG A N 1
ATOM 1711 C CA . ARG A 1 211 ? -19.543 -10.516 13.718 1.00 85.56 211 ARG A CA 1
ATOM 1712 C C . ARG A 1 211 ? -18.169 -9.906 13.455 1.00 85.56 211 ARG A C 1
ATOM 1714 O O . ARG A 1 211 ? -18.036 -8.738 13.099 1.00 85.56 211 ARG A O 1
ATOM 1721 N N . SER A 1 212 ? -17.148 -10.733 13.608 1.00 89.25 212 SER A N 1
ATOM 1722 C CA . SER A 1 212 ? -15.759 -10.393 13.321 1.00 89.25 212 SER A CA 1
ATOM 1723 C C . SER A 1 212 ? -15.508 -10.141 11.828 1.00 89.25 212 SER A C 1
ATOM 1725 O O . SER A 1 212 ? -16.371 -10.391 10.981 1.00 89.25 212 SER A O 1
ATOM 1727 N N . LEU A 1 213 ? -14.324 -9.612 11.502 1.00 92.38 213 LEU A N 1
ATOM 1728 C CA . LEU A 1 213 ? -13.963 -9.205 10.139 1.00 92.38 213 LEU A CA 1
ATOM 1729 C C . LEU A 1 213 ? -13.970 -10.385 9.150 1.00 92.38 213 LEU A C 1
ATOM 1731 O O . LEU A 1 213 ? -14.366 -10.220 7.999 1.00 92.38 213 LEU A O 1
ATOM 1735 N N . GLU A 1 214 ? -13.614 -11.586 9.617 1.00 91.69 214 GLU A N 1
ATOM 1736 C CA . GLU A 1 214 ? -13.652 -12.827 8.830 1.00 91.69 214 GLU A CA 1
ATOM 1737 C C . GLU A 1 214 ? -15.053 -13.257 8.368 1.00 91.69 214 GLU A C 1
ATOM 1739 O O . GLU A 1 214 ? -15.175 -14.105 7.491 1.00 91.69 214 GLU A O 1
ATOM 1744 N N . LYS A 1 215 ? -16.119 -12.724 8.974 1.00 92.56 215 LYS A N 1
ATOM 1745 C CA . LYS A 1 215 ? -17.509 -13.042 8.610 1.00 92.56 215 LYS A CA 1
ATOM 1746 C C . LYS A 1 215 ? -18.168 -11.945 7.772 1.00 92.56 215 LYS A C 1
ATOM 1748 O O . LYS A 1 215 ? -19.371 -12.015 7.528 1.00 92.56 215 LYS A O 1
ATOM 1753 N N . GLN A 1 216 ? -17.410 -10.920 7.392 1.00 95.06 216 GLN A N 1
ATOM 1754 C CA . GLN A 1 216 ? -17.862 -9.867 6.484 1.00 95.06 216 GLN A CA 1
ATOM 1755 C C . GLN A 1 216 ? -17.626 -10.302 5.034 1.00 95.06 216 GLN A C 1
ATOM 1757 O O . GLN A 1 216 ? -16.893 -11.258 4.788 1.00 95.06 216 GLN A O 1
ATOM 1762 N N . ARG A 1 217 ? -18.241 -9.616 4.066 1.00 96.19 217 ARG A N 1
ATOM 1763 C CA . ARG A 1 217 ? -18.059 -9.938 2.642 1.00 96.19 217 ARG A CA 1
ATOM 1764 C C . ARG A 1 217 ? -16.906 -9.131 2.062 1.00 96.19 217 ARG A C 1
ATOM 1766 O O . ARG A 1 217 ? -16.927 -7.907 2.160 1.00 96.19 217 ARG A O 1
ATOM 1773 N N . TRP A 1 218 ? -15.954 -9.807 1.432 1.00 96.94 218 TRP A N 1
ATOM 1774 C CA . TRP A 1 218 ? -14.797 -9.206 0.771 1.00 96.94 218 TRP A CA 1
ATOM 1775 C C . TRP A 1 218 ? -14.952 -9.376 -0.741 1.00 96.94 218 TRP A C 1
ATOM 1777 O O . TRP A 1 218 ? -15.235 -10.483 -1.177 1.00 96.94 218 TRP A O 1
ATOM 1787 N N . ASP A 1 219 ? -14.797 -8.312 -1.532 1.00 95.31 219 ASP A N 1
ATOM 1788 C CA . ASP A 1 219 ? -15.079 -8.340 -2.984 1.00 95.31 219 ASP A CA 1
ATOM 1789 C C . ASP A 1 219 ? -13.833 -8.358 -3.883 1.00 95.31 219 ASP A C 1
ATOM 1791 O O . ASP A 1 219 ? -13.941 -8.222 -5.100 1.00 95.31 219 ASP A O 1
ATOM 1795 N N . GLU A 1 220 ? -12.646 -8.538 -3.304 1.00 93.31 220 GLU A N 1
ATOM 1796 C CA . GLU A 1 220 ? -11.405 -8.702 -4.064 1.00 93.31 220 GLU A CA 1
ATOM 1797 C C . GLU A 1 220 ? -11.235 -10.144 -4.571 1.00 93.31 220 GLU A C 1
ATOM 1799 O O . GLU A 1 220 ? -10.256 -10.826 -4.275 1.00 93.31 220 GLU A O 1
ATOM 1804 N N . GLU A 1 221 ? -12.224 -10.632 -5.311 1.00 91.19 221 GLU A N 1
ATOM 1805 C CA . GLU A 1 221 ? -12.214 -11.981 -5.870 1.00 91.19 221 GLU A CA 1
ATOM 1806 C C . GLU A 1 221 ? -11.520 -12.016 -7.240 1.00 91.19 221 GLU A C 1
ATOM 1808 O O . GLU A 1 221 ? -11.644 -11.109 -8.067 1.00 91.19 221 GLU A O 1
ATOM 1813 N N . HIS A 1 222 ? -10.771 -13.083 -7.500 1.00 91.12 222 HIS A N 1
ATOM 1814 C CA . HIS A 1 222 ? -10.256 -13.411 -8.825 1.00 91.12 222 HIS A CA 1
ATOM 1815 C C . HIS A 1 222 ? -10.196 -14.936 -8.969 1.00 91.12 222 HIS A C 1
ATOM 1817 O O . HIS A 1 222 ? -9.691 -15.624 -8.092 1.00 91.12 222 HIS A O 1
ATOM 1823 N N . ARG A 1 223 ? -10.748 -15.486 -10.058 1.00 90.75 223 ARG A N 1
ATOM 1824 C CA . ARG A 1 223 ? -10.866 -16.949 -10.251 1.00 90.75 223 ARG A CA 1
ATOM 1825 C C . ARG A 1 223 ? -11.455 -17.657 -9.012 1.00 90.75 223 ARG A C 1
ATOM 1827 O O . ARG A 1 223 ? -10.851 -18.589 -8.488 1.00 90.75 223 ARG A O 1
ATOM 1834 N N . ASP A 1 224 ? -12.570 -17.123 -8.509 1.00 90.69 224 ASP A N 1
ATOM 1835 C CA . ASP A 1 224 ? -13.331 -17.638 -7.355 1.00 90.69 224 ASP A CA 1
ATOM 1836 C C . ASP A 1 224 ? -12.561 -17.703 -6.024 1.00 90.69 224 ASP A C 1
ATOM 1838 O O . ASP A 1 224 ? -12.968 -18.384 -5.082 1.00 90.69 224 ASP A O 1
ATOM 1842 N N . ARG A 1 225 ? -11.443 -16.975 -5.922 1.00 93.62 225 ARG A N 1
ATOM 1843 C CA . ARG A 1 225 ? -10.626 -16.882 -4.709 1.00 93.62 225 ARG A CA 1
ATOM 1844 C C . ARG A 1 225 ? -10.442 -15.448 -4.265 1.00 93.62 225 ARG A C 1
ATOM 1846 O O . ARG A 1 225 ? -10.277 -14.544 -5.081 1.00 93.62 225 ARG A O 1
ATOM 1853 N N . ASN A 1 226 ? -10.402 -15.260 -2.951 1.00 94.44 226 ASN A N 1
ATOM 1854 C CA . ASN A 1 226 ? -10.077 -13.989 -2.322 1.00 94.44 226 ASN A CA 1
ATOM 1855 C C . ASN A 1 226 ? -8.808 -14.169 -1.484 1.00 94.44 226 ASN A C 1
ATOM 1857 O O . ASN A 1 226 ? -8.878 -14.438 -0.285 1.00 94.44 226 ASN A O 1
ATOM 1861 N N . TRP A 1 227 ? -7.641 -14.033 -2.121 1.00 94.25 227 TRP A N 1
ATOM 1862 C CA . TRP A 1 227 ? -6.343 -14.237 -1.462 1.00 94.25 227 TRP A CA 1
ATOM 1863 C C . TRP A 1 227 ? -6.168 -13.330 -0.247 1.00 94.25 227 TRP A C 1
ATOM 1865 O O . TRP A 1 227 ? -5.639 -13.765 0.764 1.00 94.25 227 TRP A O 1
ATOM 1875 N N . MET A 1 228 ? -6.675 -12.093 -0.291 1.00 95.06 228 MET A N 1
ATOM 1876 C CA . MET A 1 228 ? -6.569 -11.185 0.853 1.00 95.06 228 MET A CA 1
ATOM 1877 C C . MET A 1 228 ? -7.342 -11.705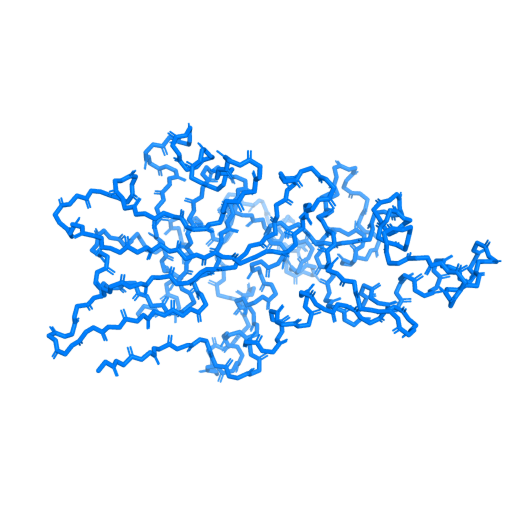 2.078 1.00 95.06 228 MET A C 1
ATOM 1879 O O . MET A 1 228 ? -6.850 -11.612 3.207 1.00 95.06 228 MET A O 1
ATOM 1883 N N . LEU A 1 229 ? -8.542 -12.258 1.877 1.00 95.62 229 LEU A N 1
ATOM 1884 C CA . LEU A 1 229 ? -9.311 -12.905 2.938 1.00 95.62 229 LEU A CA 1
ATOM 1885 C C . LEU A 1 229 ? -8.642 -14.209 3.390 1.00 95.62 229 LEU A C 1
ATOM 1887 O O . LEU A 1 229 ? -8.545 -14.446 4.591 1.00 95.62 229 LEU A O 1
ATOM 1891 N N . GLU A 1 230 ? -8.157 -15.036 2.467 1.00 94.81 230 GLU A N 1
ATOM 1892 C CA . GLU A 1 230 ? -7.439 -16.275 2.792 1.00 94.81 230 GLU A CA 1
ATOM 1893 C C . GLU A 1 230 ? -6.183 -15.997 3.640 1.00 94.81 230 GLU A C 1
ATOM 1895 O O . GLU A 1 230 ? -6.007 -16.590 4.709 1.00 94.81 230 GLU A O 1
ATOM 1900 N N . ASP A 1 231 ? -5.367 -15.016 3.252 1.00 93.31 231 ASP A N 1
ATOM 1901 C CA . ASP A 1 231 ? -4.203 -14.555 4.015 1.00 93.31 231 ASP A CA 1
ATOM 1902 C C . ASP A 1 231 ? -4.612 -14.007 5.389 1.00 93.31 231 ASP A C 1
ATOM 1904 O O . ASP A 1 231 ? -3.962 -14.254 6.409 1.00 93.31 231 ASP A O 1
ATOM 1908 N N . TYR A 1 232 ? -5.721 -13.263 5.452 1.00 95.19 232 TYR A N 1
ATOM 1909 C CA . TYR A 1 232 ? -6.265 -12.776 6.719 1.00 95.19 232 TYR A CA 1
ATOM 1910 C C . TYR A 1 232 ? -6.666 -13.930 7.644 1.00 95.19 232 TYR A C 1
ATOM 1912 O O . TYR A 1 232 ? -6.397 -13.886 8.849 1.00 95.19 232 TYR A O 1
ATOM 1920 N N . LEU A 1 233 ? -7.302 -14.968 7.100 1.00 95.19 233 LEU A N 1
ATOM 1921 C CA . LEU A 1 233 ? -7.772 -16.129 7.850 1.00 95.19 233 LEU A CA 1
ATOM 1922 C C . LEU A 1 233 ? -6.621 -16.997 8.364 1.00 95.19 233 LEU A C 1
ATOM 1924 O O . LEU A 1 233 ? -6.700 -17.454 9.508 1.00 95.19 233 LEU A O 1
ATOM 1928 N N . THR A 1 234 ? -5.566 -17.171 7.566 1.00 94.31 234 THR A N 1
ATOM 1929 C CA . THR A 1 234 ? -4.369 -17.954 7.920 1.00 94.31 234 THR A CA 1
ATOM 1930 C C . THR A 1 234 ? -3.448 -17.223 8.899 1.00 94.31 234 THR A C 1
ATOM 1932 O O . THR A 1 234 ? -2.771 -17.860 9.707 1.00 94.31 234 THR A O 1
ATOM 1935 N N . ALA A 1 235 ? -3.447 -15.887 8.895 1.00 93.69 235 ALA A N 1
ATOM 1936 C CA . ALA A 1 235 ? -2.659 -15.100 9.834 1.00 93.69 235 ALA A CA 1
ATOM 1937 C C . ALA A 1 235 ? -3.104 -15.309 11.302 1.00 93.69 235 ALA A C 1
ATOM 1939 O O . ALA A 1 235 ? -4.307 -15.302 11.598 1.00 93.69 235 ALA A O 1
ATOM 1940 N N . PRO A 1 236 ? -2.160 -15.383 12.266 1.00 93.56 236 PRO A N 1
ATOM 1941 C CA . PRO A 1 236 ? -2.485 -15.442 13.689 1.00 93.56 236 PRO A CA 1
ATOM 1942 C C . PRO A 1 236 ? -3.381 -14.277 14.131 1.00 93.56 236 PRO A C 1
ATOM 1944 O O . PRO A 1 236 ? -3.165 -13.128 13.736 1.00 93.56 236 PRO A O 1
ATOM 1947 N N . LYS A 1 237 ? -4.361 -14.540 15.010 1.00 90.38 237 LYS A N 1
ATOM 1948 C CA . LYS A 1 237 ? -5.342 -13.530 15.464 1.00 90.38 237 LYS A CA 1
ATOM 1949 C C . LYS A 1 237 ? -4.697 -12.261 16.041 1.00 90.38 237 LYS A C 1
ATOM 1951 O O . LYS A 1 237 ? -5.201 -11.166 15.822 1.00 90.38 237 LYS A O 1
ATOM 1956 N N . ASN A 1 238 ? -3.566 -12.387 16.735 1.00 88.81 238 ASN A N 1
ATOM 1957 C CA . ASN A 1 238 ? -2.810 -11.260 17.302 1.00 88.81 238 ASN A CA 1
ATOM 1958 C C . ASN A 1 238 ? -1.977 -10.476 16.263 1.00 88.81 238 ASN A C 1
ATOM 1960 O O . ASN A 1 238 ? -1.466 -9.392 16.558 1.00 88.81 238 ASN A O 1
ATOM 1964 N N . GLN A 1 239 ? -1.833 -11.004 15.048 1.00 90.19 239 GLN A N 1
ATOM 1965 C CA . GLN A 1 239 ? -1.077 -10.409 13.947 1.00 90.19 239 GLN A CA 1
ATOM 1966 C C . GLN A 1 239 ? -1.973 -9.921 12.805 1.00 90.19 239 GLN A C 1
ATOM 1968 O O . GLN A 1 239 ? -1.451 -9.513 11.771 1.00 90.19 239 GLN A O 1
ATOM 1973 N N . ARG A 1 240 ? -3.296 -9.894 12.987 1.00 94.00 240 ARG A N 1
ATOM 1974 C CA . ARG A 1 240 ? -4.242 -9.400 11.982 1.00 94.00 240 ARG A CA 1
ATOM 1975 C C . ARG A 1 240 ? -5.185 -8.335 12.534 1.00 94.00 240 ARG A C 1
ATOM 1977 O O . ARG A 1 240 ? -5.341 -8.198 13.744 1.00 94.00 240 ARG A O 1
ATOM 1984 N N . GLY A 1 241 ? -5.809 -7.577 11.637 1.00 95.88 241 GLY A N 1
ATOM 1985 C CA . GLY A 1 241 ? -6.832 -6.578 11.967 1.00 95.88 241 GLY A CA 1
ATOM 1986 C C . GLY A 1 241 ? -6.393 -5.133 11.745 1.00 95.88 241 GLY A C 1
ATOM 1987 O O . GLY A 1 241 ? -5.271 -4.854 11.313 1.00 95.88 241 GLY A O 1
ATOM 1988 N N . PHE A 1 242 ? -7.313 -4.208 12.015 1.00 97.50 242 PHE A N 1
ATOM 1989 C CA . PHE A 1 242 ? -7.099 -2.788 11.762 1.00 97.50 242 PHE A CA 1
ATOM 1990 C C . PHE A 1 242 ? -6.204 -2.139 12.816 1.00 97.50 242 PHE A C 1
ATOM 1992 O O . PHE A 1 242 ? -6.294 -2.428 14.013 1.00 97.50 242 PHE A O 1
ATOM 1999 N N . ARG A 1 243 ? -5.342 -1.227 12.368 1.00 97.44 243 ARG A N 1
ATOM 2000 C CA . ARG A 1 243 ? -4.437 -0.452 13.214 1.00 97.44 243 ARG A CA 1
ATOM 2001 C C . ARG A 1 243 ? -4.354 0.987 12.716 1.00 97.44 243 ARG A C 1
ATOM 2003 O O . ARG A 1 243 ? -4.248 1.222 11.518 1.00 97.44 243 ARG A O 1
ATOM 2010 N N . ARG A 1 244 ? -4.328 1.951 13.630 1.00 97.75 244 ARG A N 1
ATOM 2011 C CA . ARG A 1 244 ? -4.123 3.373 13.328 1.00 97.75 244 ARG A CA 1
ATOM 2012 C C . ARG A 1 244 ? -2.719 3.795 13.710 1.00 97.75 244 ARG A C 1
ATOM 2014 O O . ARG A 1 244 ? -2.271 3.435 14.794 1.00 97.75 244 ARG A O 1
ATOM 2021 N N . LEU A 1 245 ? -2.031 4.579 12.880 1.00 96.94 245 LEU A N 1
ATOM 2022 C CA . LEU A 1 245 ? -0.788 5.224 13.319 1.00 96.94 245 LEU A CA 1
ATOM 2023 C C . LEU A 1 245 ? -1.079 6.185 14.477 1.00 96.94 245 LEU A C 1
ATOM 2025 O O . LEU A 1 245 ? -2.016 6.973 14.408 1.00 96.94 245 LEU A O 1
ATOM 2029 N N . LYS A 1 246 ? -0.242 6.184 15.515 1.00 96.62 246 LYS A N 1
ATOM 2030 C CA . LYS A 1 246 ? -0.433 7.052 16.690 1.00 96.62 246 LYS A CA 1
ATOM 2031 C C . LYS A 1 246 ? -0.474 8.539 16.344 1.00 96.62 246 LYS A C 1
ATOM 2033 O O . LYS A 1 246 ? -1.234 9.269 16.954 1.00 96.62 246 LYS A O 1
ATOM 2038 N N . VAL A 1 247 ? 0.275 8.968 15.328 1.00 95.31 247 VAL A N 1
ATOM 2039 C CA . VAL A 1 247 ? 0.256 10.362 14.844 1.00 95.31 247 VAL A CA 1
ATOM 2040 C C . VAL A 1 247 ? -1.084 10.770 14.200 1.00 95.31 247 VAL A C 1
ATOM 2042 O O . VAL A 1 247 ? -1.342 11.951 14.021 1.00 95.31 247 VAL A O 1
ATOM 2045 N N . LEU A 1 248 ? -1.938 9.804 13.844 1.00 92.62 248 LEU A N 1
ATOM 2046 C CA . LEU A 1 248 ? -3.281 10.025 13.288 1.00 92.62 248 LEU A CA 1
ATOM 2047 C C . LEU A 1 248 ? -4.400 9.862 14.330 1.00 92.62 248 LEU A C 1
ATOM 2049 O O . LEU A 1 248 ? -5.576 9.936 13.964 1.00 92.62 248 LEU A O 1
ATOM 2053 N N . SER A 1 249 ? -4.051 9.499 15.568 1.00 86.62 249 SER A N 1
ATOM 2054 C CA . SER A 1 249 ? -5.017 9.143 16.616 1.00 86.62 249 SER A CA 1
ATOM 2055 C C . SER A 1 249 ? -5.527 10.358 17.365 1.00 86.62 249 SER A C 1
ATOM 2057 O O . SER A 1 249 ? -4.726 11.291 17.571 1.00 86.62 249 SER A O 1
#

Radius of gyration: 18.23 Å; chains: 1; bounding box: 52×37×49 Å

Organism: NCBI:txid1974888

Secondary structure (DSSP, 8-state):
-EEEE--HHHHHHHHHHHTEEETTEEEPPPB---TT---SSSGGGTB--HHHHHHHHHHHHHHTT--GGGS-HHHHHHHHHHTT-SB-HHHHHHHHHHHHHHHTT---HHHH---TT--HHHHHHHHHSHHHH--HHHHT-TTTEEE---GGG--TT-EEEETTTEEEEEEEEEE-TTS-EEEEEEEEEES-SGGG-EEEEEEEE-S-TTS-GGGSEE---BTTB-HHHHHHHHS-GGGEEEEEEGGG-

pLDDT: mean 92.85, std 6.42, range [65.31, 98.69]

=== Feature glossary ===
Legend for the data blocks above and below:

— What the protein is —

The amino-acid sequence is the protein's primary structure: the linear order of residues from the N-terminus to the C-terminus, written in one-letter code. Everything else here — the 3D coordinates, the secondary structure, the domain annotations — is ultimately a consequence of this string.

Database cross-references. InterPro integrates a dozen domain/family signature databases into unified entries with re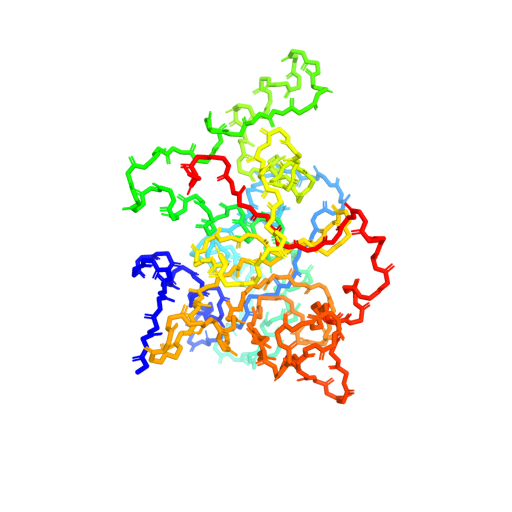sidue-range hits. GO terms attach function/process/location labels with evidence codes. CATH codes position the fold in a four-level structural taxonomy. Organism is the NCBI-taxonomy species name.

— Where its atoms are —

The mmCIF block holds the 3D Cartesian coordinates of each backbone atom (N, Cα, C, O) in ångströms. mmCIF is the PDB's canonical archive format — a tagged-loop text representation of the atomic model.

The six renders are orthographic views along the three Cartesian axes in both directions. Representation (cartoon, sticks, or surface) and color scheme (sequence-rainbow or by-chain) vary across proteins so the training set covers all the common visualization conventions.

— Local backbone conformation —

Secondary structure is the local, repeating backbone conformation. DSSP classifies it into eight states by reading the hydrogen-bond network: three helix types (H, G, I), two β types (E, B), two non-regular types (T, S), and unstructured coil (-).

SS3 is a coarse helix/strand/coil call (letters a/b/c) made by the P-SEA algorithm from inter-Cα distances and dihedrals. It is less detailed than DSSP but needs only Cα positions.

Backbone dihedral angles. Every residue except chain termini has a φ (preceding-C → N → Cα → C) and a ψ (N → Cα → C → next-N). They are reported in degrees following the IUPAC sign convention. Secondary structure is essentially a statement about which (φ, ψ) basin each residue occupies.

— Global shape and packing —

The geometric summary reports three shape descriptors. Rg (radius of gyration) measures how spread out the Cα atoms are about their centre of mass; compact globular proteins have small Rg, elongated or unfolded ones large. Cα contacts (<8 Å, |i−j|>4) count long-range residue pairs in spatial proximity — high for tightly packed folds, near zero for rods or random coil. The bounding-box extents give the protein's footprint along x, y, z in Å.

Solvent accessibility: the surface area of each residue that a 1.4 Å water probe can touch, in Å². When only backbone atoms are present the absolute values are lower than full-atom SASA (side chains contribute most of the area) and are flagged as backbone-only.

Plot images: a contact map (which residues are close in 3D, as an N×N binary image), a Ramachandran scatter (backbone torsion angles, revealing secondary-structure composition at a glance), and — for AlphaFold structures — a PAE heatmap (pairwise prediction confidence).

— Structural neighborhood —

Foldseek's 3Di representation compresses backbone geometry into a per-residue letter drawn from a learned twenty-state alphabet. It captures the tertiary interaction pattern around each residue — which residues are packed against it in space, regardless of where they are in sequence.

Structural nearest neighbors (via Foldseek easy-search vs the PDB). Reported per hit: target PDB id, E-value, and alignment TM-score. A TM-score above ~0.5 is the conventional threshold for 'same fold'.

— Confidence and disorder —

pLDDT (predicted Local Distance Difference Test) is AlphaFold's per-residue confidence score, ranging from 0 to 100. Values above 90 indicate high confidence (typically well-packed cores); 70–90 is confident; 50–70 low confidence; below 50 usually means the region is disordered or the prediction is unreliable there. AlphaFold stores pLDDT in the mmCIF B-factor column.

For experimental (PDB) structures, the B-factor (temperature factor) quantifies the positional spread of each atom in the crystal — a combination of thermal vibration and static disorder — in units of Å². High B-factors mark flexible loops or poorly resolved regions; low B-factors mark the rigid, well-ordered core.

Predicted Aligned Error (PAE) is an AlphaFold confidence matrix: entry (i, j) is the expected error in the position of residue j, in ångströms, when the prediction is superimposed on the true structure at residue i. Low PAE within a block of residues means that block is internally rigid and well-predicted; high PAE between two blocks means their relative placement is uncertain even if each block individually is confident.